Protein AF-0000000080573152 (afdb_homodimer)

Nearest PDB structures (foldseek):
  1mjh-assembly1_B  TM=7.452E-01  e=2.006E-09  Methanocaldococcus jannaschii
  4wny-assembly1_A-2  TM=7.750E-01  e=6.446E-09  Burkholderia pseudomallei 1710b
  1mjh-assembly1_A  TM=7.885E-01  e=2.071E-08  Methanocaldococcus jannaschii
  2dum-assembly1_A  TM=7.244E-01  e=1.193E-07  Pyrococcus horikoshii OT3
  2dum-assembly2_C  TM=7.201E-01  e=2.004E-07  Pyrococcus horikoshii OT3

InterPro domains:
  IPR006015 Universal stress protein A family [PR01438] (5-23)
  IPR006015 Universal stress protein A family [PR01438] (102-114)
  IPR006015 Universal stress protein A family [PR01438] (120-142)
  IPR006016 UspA [PF00582] (7-142)
  IPR014729 Rossmann-like alpha/beta/alpha sandwich fold [G3DSA:3.40.50.620] (3-143)
  IPR051688 Universal stress protein A [PTHR43010] (5-173)

Radius of gyration: 25.58 Å; Cα contacts (8 Å, |Δi|>4): 574; chains: 2; bounding box: 101×70×78 Å

Organism: Ricinus communis (NCBI:txid3988)

pLDDT: mean 73.16, std 24.49, range [25.36, 98.31]

Structure (mmCIF, N/CA/C/O backbone):
data_AF-0000000080573152-model_v1
#
loop_
_entity.id
_entity.type
_entity.pdbx_description
1 polymer 'UspA domain-containing protein'
#
loop_
_atom_site.group_PDB
_atom_site.id
_atom_site.type_symbol
_atom_site.label_atom_id
_atom_site.label_alt_id
_atom_site.label_comp_id
_atom_site.label_asym_id
_atom_site.label_entity_id
_atom_site.label_seq_id
_atom_site.pdbx_PDB_ins_code
_atom_site.Cartn_x
_atom_site.Cartn_y
_atom_site.Cartn_z
_atom_site.occupancy
_atom_site.B_iso_or_equiv
_atom_site.auth_seq_id
_atom_site.auth_comp_id
_atom_site.auth_asym_id
_atom_site.auth_atom_id
_atom_site.pdbx_PDB_model_num
ATOM 1 N N . MET A 1 1 ? -25.359 -5.465 6.059 1 32.31 1 MET A N 1
ATOM 2 C CA . MET A 1 1 ? -24.688 -5.199 4.785 1 32.31 1 MET A CA 1
ATOM 3 C C . MET A 1 1 ? -23.406 -6.008 4.668 1 32.31 1 MET A C 1
ATOM 5 O O . MET A 1 1 ? -22.562 -5.977 5.57 1 32.31 1 MET A O 1
ATOM 9 N N . GLU A 1 2 ? -23.469 -7.117 4.18 1 38.91 2 GLU A N 1
ATOM 10 C CA . GLU A 1 2 ? -22.359 -8.07 4.082 1 38.91 2 GLU A CA 1
ATOM 11 C C . GLU A 1 2 ? -21.078 -7.387 3.625 1 38.91 2 GLU A C 1
ATOM 13 O O . GLU A 1 2 ? -21.062 -6.73 2.58 1 38.91 2 GLU A O 1
ATOM 18 N N . ALA A 1 3 ? -20.391 -6.754 4.41 1 44.91 3 ALA A N 1
ATOM 19 C CA . ALA A 1 3 ? -19.156 -6.047 4.133 1 44.91 3 ALA A CA 1
ATOM 20 C C . ALA A 1 3 ? -18.344 -6.75 3.045 1 44.91 3 ALA A C 1
ATOM 22 O O . ALA A 1 3 ? -18.156 -7.969 3.094 1 44.91 3 ALA A O 1
ATOM 23 N N . ALA A 1 4 ? -18.703 -6.43 1.768 1 52.62 4 ALA A N 1
ATOM 24 C CA . ALA A 1 4 ? -18.031 -7.066 0.64 1 52.62 4 ALA A CA 1
ATOM 25 C C . ALA A 1 4 ? -16.609 -7.516 1.022 1 52.62 4 ALA A C 1
ATOM 27 O O . ALA A 1 4 ? -15.891 -6.785 1.702 1 52.62 4 ALA A O 1
ATOM 28 N N . VAL A 1 5 ? -16.422 -8.836 1.075 1 61.5 5 VAL A N 1
ATOM 29 C CA . VAL A 1 5 ? -15.164 -9.484 1.435 1 61.5 5 VAL A CA 1
ATOM 30 C C . VAL A 1 5 ? -14.031 -8.93 0.574 1 61.5 5 VAL A C 1
ATOM 32 O O . VAL A 1 5 ? -14.102 -8.977 -0.657 1 61.5 5 VAL A O 1
ATOM 35 N N . ALA A 1 6 ? -13.18 -8.273 1.19 1 85.31 6 ALA A N 1
ATOM 36 C CA . ALA A 1 6 ? -12.039 -7.707 0.468 1 85.31 6 ALA A CA 1
ATOM 37 C C . ALA A 1 6 ? -11.227 -8.805 -0.211 1 85.31 6 ALA A C 1
ATOM 39 O O . ALA A 1 6 ? -10.914 -9.828 0.404 1 85.31 6 ALA A O 1
ATOM 40 N N . ARG A 1 7 ? -11.164 -8.867 -1.545 1 94.69 7 ARG A N 1
ATOM 41 C CA . ARG A 1 7 ? -10.273 -9.734 -2.318 1 94.69 7 ARG A CA 1
ATOM 42 C C . ARG A 1 7 ? -8.852 -9.18 -2.342 1 94.69 7 ARG A C 1
ATOM 44 O O . ARG A 1 7 ? -8.602 -8.133 -2.941 1 94.69 7 ARG A O 1
ATOM 51 N N . VAL A 1 8 ? -7.949 -9.938 -1.757 1 96.38 8 VAL A N 1
ATOM 52 C CA . VAL A 1 8 ? -6.574 -9.469 -1.596 1 96.38 8 VAL A CA 1
ATOM 53 C C . VAL A 1 8 ? -5.633 -10.344 -2.43 1 96.38 8 VAL A C 1
ATOM 55 O O . VAL A 1 8 ? -5.5 -11.539 -2.176 1 96.38 8 VAL A O 1
ATOM 58 N N . LEU A 1 9 ? -5 -9.75 -3.438 1 98 9 LEU A N 1
ATOM 59 C CA . LEU A 1 9 ? -3.99 -10.438 -4.23 1 98 9 LEU A CA 1
ATOM 60 C C . LEU A 1 9 ? -2.59 -10.172 -3.688 1 98 9 LEU A C 1
ATOM 62 O O . LEU A 1 9 ? -2.178 -9.016 -3.568 1 98 9 LEU A O 1
ATOM 66 N N . VAL A 1 10 ? -1.897 -11.219 -3.395 1 98.06 10 VAL A N 1
ATOM 67 C CA . VAL A 1 10 ? -0.54 -11.078 -2.879 1 98.06 10 VAL A CA 1
ATOM 68 C C . VAL A 1 10 ? 0.453 -11.703 -3.854 1 98.06 10 VAL A C 1
ATOM 70 O O . VAL A 1 10 ? 0.33 -12.883 -4.203 1 98.06 10 VAL A O 1
ATOM 73 N N . ALA A 1 11 ? 1.377 -10.891 -4.297 1 97 11 ALA A N 1
ATOM 74 C CA . ALA A 1 11 ? 2.465 -11.398 -5.129 1 97 11 ALA A CA 1
ATOM 75 C C . ALA A 1 11 ? 3.633 -11.875 -4.273 1 97 11 ALA A C 1
ATOM 77 O O . ALA A 1 11 ? 4.191 -11.109 -3.49 1 97 11 ALA A O 1
ATOM 78 N N . VAL A 1 12 ? 4.035 -13.164 -4.492 1 95.31 12 VAL A N 1
ATOM 79 C CA . VAL A 1 12 ? 5.172 -13.695 -3.742 1 95.31 12 VAL A CA 1
ATOM 80 C C . VAL A 1 12 ? 6.215 -14.25 -4.711 1 95.31 12 VAL A C 1
ATOM 82 O O . VAL A 1 12 ? 5.879 -14.656 -5.824 1 95.31 12 VAL A O 1
ATOM 85 N N . ASP A 1 13 ? 7.441 -14.227 -4.227 1 90.12 13 ASP A N 1
ATOM 86 C CA . ASP A 1 13 ? 8.516 -14.789 -5.035 1 90.12 13 ASP A CA 1
ATOM 87 C C . ASP A 1 13 ? 9.305 -15.836 -4.25 1 90.12 13 ASP A C 1
ATOM 89 O O . ASP A 1 13 ? 10.383 -16.266 -4.68 1 90.12 13 ASP A O 1
ATOM 93 N N . GLY A 1 14 ? 8.805 -16.141 -3.021 1 90.56 14 GLY A N 1
ATOM 94 C CA . GLY A 1 14 ? 9.453 -17.156 -2.191 1 90.56 14 GLY A CA 1
ATOM 95 C C . GLY A 1 14 ? 10.461 -16.562 -1.224 1 90.56 14 GLY A C 1
ATOM 96 O O . GLY A 1 14 ? 10.977 -17.266 -0.354 1 90.56 14 GLY A O 1
ATOM 97 N N . SER A 1 15 ? 10.781 -15.305 -1.348 1 88.5 15 SER A N 1
ATOM 98 C CA . SER A 1 15 ? 11.711 -14.656 -0.427 1 88.5 15 SER A CA 1
ATOM 99 C C . SER A 1 15 ? 11.062 -14.398 0.927 1 88.5 15 SER A C 1
ATOM 101 O O . SER A 1 15 ? 9.836 -14.383 1.039 1 88.5 15 SER A O 1
ATOM 103 N N . ASP A 1 16 ? 11.875 -14.219 1.936 1 89.69 16 ASP A N 1
ATOM 104 C CA . ASP A 1 16 ? 11.383 -13.875 3.266 1 89.69 16 ASP A CA 1
ATOM 105 C C . ASP A 1 16 ? 10.586 -12.57 3.238 1 89.69 16 ASP A C 1
ATOM 107 O O . ASP A 1 16 ? 9.57 -12.445 3.932 1 89.69 16 ASP A O 1
ATOM 111 N N . ALA A 1 17 ? 11.023 -11.672 2.432 1 90.25 17 ALA A N 1
ATOM 112 C CA . ALA A 1 17 ? 10.352 -10.383 2.332 1 90.25 17 ALA A CA 1
ATOM 113 C C . ALA A 1 17 ? 8.93 -10.539 1.785 1 90.25 17 ALA A C 1
ATOM 115 O O . ALA A 1 17 ? 7.992 -9.922 2.291 1 90.25 17 ALA A O 1
ATOM 116 N N . SER A 1 18 ? 8.773 -11.359 0.744 1 93.25 18 SER A N 1
ATOM 117 C CA . SER A 1 18 ? 7.449 -11.523 0.146 1 93.25 18 SER A CA 1
ATOM 118 C C . SER A 1 18 ? 6.52 -12.297 1.074 1 93.25 18 SER A C 1
ATOM 120 O O . SER A 1 18 ? 5.316 -12.031 1.11 1 93.25 18 SER A O 1
ATOM 122 N N . MET A 1 19 ? 7.086 -13.219 1.869 1 94 19 MET A N 1
ATOM 123 C CA . MET A 1 19 ? 6.273 -13.945 2.84 1 94 19 MET A CA 1
ATOM 124 C C . MET A 1 19 ? 5.871 -13.039 3.998 1 94 19 MET A C 1
ATOM 126 O O . MET A 1 19 ? 4.758 -13.148 4.52 1 94 19 MET A O 1
ATOM 130 N N . GLU A 1 20 ? 6.754 -12.203 4.352 1 93.06 20 GLU A N 1
ATOM 131 C CA . GLU A 1 20 ? 6.406 -11.227 5.383 1 93.06 20 GLU A CA 1
ATOM 132 C C . GLU A 1 20 ? 5.297 -10.289 4.906 1 93.06 20 GLU A C 1
ATOM 134 O O . GLU A 1 20 ? 4.422 -9.914 5.684 1 93.06 20 GLU A O 1
ATOM 139 N N . ALA A 1 21 ? 5.359 -9.922 3.643 1 94.81 21 ALA A N 1
ATOM 140 C CA . ALA A 1 21 ? 4.293 -9.102 3.088 1 94.81 21 ALA A CA 1
ATOM 141 C C . ALA A 1 21 ? 2.941 -9.805 3.197 1 94.81 21 ALA A C 1
ATOM 143 O O . ALA A 1 21 ? 1.93 -9.18 3.512 1 94.81 21 ALA A O 1
ATOM 144 N N . LEU A 1 22 ? 2.959 -11.07 2.955 1 95.62 22 LEU A N 1
ATOM 145 C CA . LEU A 1 22 ? 1.751 -11.875 3.105 1 95.62 22 LEU A CA 1
ATOM 146 C C . LEU A 1 22 ? 1.244 -11.836 4.543 1 95.62 22 LEU A C 1
ATOM 148 O O . LEU A 1 22 ? 0.049 -11.641 4.777 1 95.62 22 LEU A O 1
ATOM 152 N N . ARG A 1 23 ? 2.107 -11.961 5.484 1 93.31 23 ARG A N 1
ATOM 153 C CA . ARG A 1 23 ? 1.734 -11.945 6.895 1 93.31 23 ARG A CA 1
ATOM 154 C C . ARG A 1 23 ? 1.192 -10.57 7.297 1 93.31 23 ARG A C 1
ATOM 156 O O . ARG A 1 23 ? 0.193 -10.484 8.016 1 93.31 23 ARG A O 1
ATOM 163 N N . VAL A 1 24 ? 1.852 -9.586 6.828 1 90.62 24 VAL A N 1
ATOM 164 C CA . VAL A 1 24 ? 1.408 -8.219 7.113 1 90.62 24 VAL A CA 1
ATOM 165 C C . VAL A 1 24 ? -0.006 -8.016 6.574 1 90.62 24 VAL A C 1
ATOM 167 O O . VAL A 1 24 ? -0.871 -7.48 7.27 1 90.62 24 VAL A O 1
ATOM 170 N N . ALA A 1 25 ? -0.217 -8.406 5.32 1 91.94 25 ALA A N 1
ATOM 171 C CA . ALA A 1 25 ? -1.534 -8.266 4.703 1 91.94 25 ALA A CA 1
ATOM 172 C C . ALA A 1 25 ? -2.604 -8.969 5.535 1 91.94 25 ALA A C 1
ATOM 174 O O . ALA A 1 25 ? -3.707 -8.445 5.707 1 91.94 25 ALA A O 1
ATOM 175 N N . SER A 1 26 ? -2.299 -10.125 6.121 1 90.19 26 SER A N 1
ATOM 176 C CA . SER A 1 26 ? -3.262 -10.906 6.891 1 90.19 26 SER A CA 1
ATOM 177 C C . SER A 1 26 ? -3.658 -10.18 8.172 1 90.19 26 SER A C 1
ATOM 179 O O . SER A 1 26 ? -4.715 -10.453 8.742 1 90.19 26 SER A O 1
ATOM 181 N N . ARG A 1 27 ? -2.832 -9.242 8.57 1 85.69 27 ARG A N 1
ATOM 182 C CA . ARG A 1 27 ? -3.088 -8.539 9.82 1 85.69 27 ARG A CA 1
ATOM 183 C C . ARG A 1 27 ? -3.773 -7.199 9.562 1 85.69 27 ARG A C 1
ATOM 185 O O . ARG A 1 27 ? -4.391 -6.629 10.469 1 85.69 27 ARG A O 1
ATOM 192 N N . ILE A 1 28 ? -3.631 -6.695 8.367 1 83.75 28 ILE A N 1
ATOM 193 C CA . ILE A 1 28 ? -4.102 -5.344 8.078 1 83.75 28 ILE A CA 1
ATOM 194 C C . ILE A 1 28 ? -5.523 -5.398 7.531 1 83.75 28 ILE A C 1
ATOM 196 O O . ILE A 1 28 ? -6.32 -4.488 7.758 1 83.75 28 ILE A O 1
ATOM 200 N N . VAL A 1 29 ? -5.938 -6.41 6.832 1 83.94 29 VAL A N 1
ATOM 201 C CA . VAL A 1 29 ? -7.234 -6.473 6.172 1 83.94 29 VAL A CA 1
ATOM 202 C C . VAL A 1 29 ? -8.281 -7.035 7.137 1 83.94 29 VAL A C 1
ATOM 204 O O . VAL A 1 29 ? -7.934 -7.676 8.133 1 83.94 29 VAL A O 1
ATOM 207 N N . PRO A 1 30 ? -9.523 -6.75 6.914 1 78 30 PRO A N 1
ATOM 208 C CA . PRO A 1 30 ? -10.594 -7.273 7.77 1 78 30 PRO A CA 1
ATOM 209 C C . PRO A 1 30 ? -10.648 -8.797 7.781 1 78 30 PRO A C 1
ATOM 211 O O . PRO A 1 30 ? -10.211 -9.445 6.824 1 78 30 PRO A O 1
ATOM 214 N N . SER A 1 31 ? -11.289 -9.117 8.898 1 77.44 31 SER A N 1
ATOM 215 C CA . SER A 1 31 ? -11.555 -10.555 8.992 1 77.44 31 SER A CA 1
ATOM 216 C C . SER A 1 31 ? -12.5 -11.016 7.887 1 77.44 31 SER A C 1
ATOM 218 O O . SER A 1 31 ? -13.414 -10.281 7.5 1 77.44 31 SER A O 1
ATOM 220 N N . GLY A 1 32 ? -12.234 -12 7.176 1 82.12 32 GLY A N 1
ATOM 221 C CA . GLY A 1 32 ? -13.102 -12.539 6.145 1 82.12 32 GLY A CA 1
ATOM 222 C C . GLY A 1 32 ? -12.594 -12.289 4.738 1 82.12 32 GLY A C 1
ATOM 223 O O . GLY A 1 32 ? -13.188 -12.758 3.766 1 82.12 32 GLY A O 1
ATOM 224 N N . ALA A 1 33 ? -11.648 -11.43 4.688 1 89.31 33 ALA A N 1
ATOM 225 C CA . ALA A 1 33 ? -11.055 -11.203 3.373 1 89.31 33 ALA A CA 1
ATOM 226 C C . ALA A 1 33 ? -10.602 -12.516 2.74 1 89.31 33 ALA A C 1
ATOM 228 O O . ALA A 1 33 ? -10.273 -13.469 3.445 1 89.31 33 ALA A O 1
ATOM 229 N N . THR A 1 34 ? -10.695 -12.578 1.47 1 94.5 34 THR A N 1
ATOM 230 C CA . THR A 1 34 ? -10.18 -13.719 0.719 1 94.5 34 THR A CA 1
ATOM 231 C C . THR A 1 34 ? -8.852 -13.375 0.05 1 94.5 34 THR A C 1
ATOM 233 O O . THR A 1 34 ? -8.695 -12.281 -0.496 1 94.5 34 THR A O 1
ATOM 236 N N . PHE A 1 35 ? -7.992 -14.375 0.113 1 96.81 35 PHE A N 1
ATOM 237 C CA . PHE A 1 35 ? -6.66 -14.125 -0.423 1 96.81 35 PHE A CA 1
ATOM 238 C C . PHE A 1 35 ? -6.414 -14.961 -1.672 1 96.81 35 PHE A C 1
ATOM 240 O O . PHE A 1 35 ? -6.832 -16.125 -1.743 1 96.81 35 PHE A O 1
ATOM 247 N N . ARG A 1 36 ? -5.777 -14.367 -2.633 1 98.06 36 ARG A N 1
ATOM 248 C CA . ARG A 1 36 ? -5.121 -15.07 -3.73 1 98.06 36 ARG A CA 1
ATOM 249 C C . ARG A 1 36 ? -3.625 -14.766 -3.758 1 98.06 36 ARG A C 1
ATOM 251 O O . ARG A 1 36 ? -3.225 -13.602 -3.816 1 98.06 36 ARG A O 1
ATOM 258 N N . VAL A 1 37 ? -2.828 -15.805 -3.65 1 98.31 37 VAL A N 1
ATOM 259 C CA . VAL A 1 37 ? -1.378 -15.648 -3.701 1 98.31 37 VAL A CA 1
ATOM 260 C C . VAL A 1 37 ? -0.86 -16.094 -5.066 1 98.31 37 VAL A C 1
ATOM 262 O O . VAL A 1 37 ? -1.178 -17.203 -5.531 1 98.31 37 VAL A O 1
ATOM 265 N N . VAL A 1 38 ? -0.099 -15.203 -5.711 1 97.31 38 VAL A N 1
ATOM 266 C CA . VAL A 1 38 ? 0.394 -15.523 -7.043 1 97.31 38 VAL A CA 1
ATOM 267 C C . VAL A 1 38 ? 1.921 -15.539 -7.043 1 97.31 38 VAL A C 1
ATOM 269 O O . VAL A 1 38 ? 2.555 -14.688 -6.414 1 97.31 38 VAL A O 1
ATOM 272 N N . TYR A 1 39 ? 2.461 -16.5 -7.648 1 95.88 39 TYR A N 1
ATOM 273 C CA . TYR A 1 39 ? 3.871 -16.594 -8.008 1 95.88 39 TYR A CA 1
ATOM 274 C C . TYR A 1 39 ? 4.055 -16.531 -9.523 1 95.88 39 TYR A C 1
ATOM 276 O O . TYR A 1 39 ? 3.426 -17.297 -10.266 1 95.88 39 TYR A O 1
ATOM 284 N N . VAL A 1 40 ? 4.848 -15.57 -9.898 1 91.88 40 VAL A N 1
ATOM 285 C CA . VAL A 1 40 ? 5.059 -15.414 -11.336 1 91.88 40 VAL A CA 1
ATOM 286 C C . VAL A 1 40 ? 6.441 -15.938 -11.719 1 91.88 40 VAL A C 1
ATOM 288 O O . VAL A 1 40 ? 7.457 -15.398 -11.281 1 91.88 40 VAL A O 1
ATOM 291 N N . ALA A 1 41 ? 6.461 -16.906 -12.484 1 86.62 41 ALA A N 1
ATOM 292 C CA . ALA A 1 41 ? 7.715 -17.453 -13.008 1 86.62 41 ALA A CA 1
ATOM 293 C C . ALA A 1 41 ? 8.227 -16.609 -14.18 1 86.62 41 ALA A C 1
ATOM 295 O O . ALA A 1 41 ? 7.508 -16.406 -15.164 1 86.62 41 ALA A O 1
ATOM 296 N N . ASP A 1 42 ? 9.359 -15.961 -13.938 1 72.5 42 ASP A N 1
ATOM 297 C CA . ASP A 1 42 ? 9.953 -15.172 -15.008 1 72.5 42 ASP A CA 1
ATOM 298 C C . ASP A 1 42 ? 10.633 -16.062 -16.047 1 72.5 42 ASP A C 1
ATOM 300 O O . ASP A 1 42 ? 11.688 -16.641 -15.766 1 72.5 42 ASP A O 1
ATOM 304 N N . GLY A 1 43 ? 9.922 -16.359 -17.078 1 63.28 43 GLY A N 1
ATOM 305 C CA . GLY A 1 43 ? 10.453 -17.203 -18.141 1 63.28 43 GLY A CA 1
ATOM 306 C C . GLY A 1 43 ? 11.68 -16.625 -18.812 1 63.28 43 GLY A C 1
ATOM 307 O O . GLY A 1 43 ? 12.383 -17.328 -19.547 1 63.28 43 GLY A O 1
ATOM 308 N N . HIS A 1 44 ? 11.812 -15.281 -18.812 1 57.97 44 HIS A N 1
ATOM 309 C CA . HIS A 1 44 ? 12.938 -14.703 -19.531 1 57.97 44 HIS A CA 1
ATOM 310 C C . HIS A 1 44 ? 14.242 -14.906 -18.766 1 57.97 44 HIS A C 1
ATOM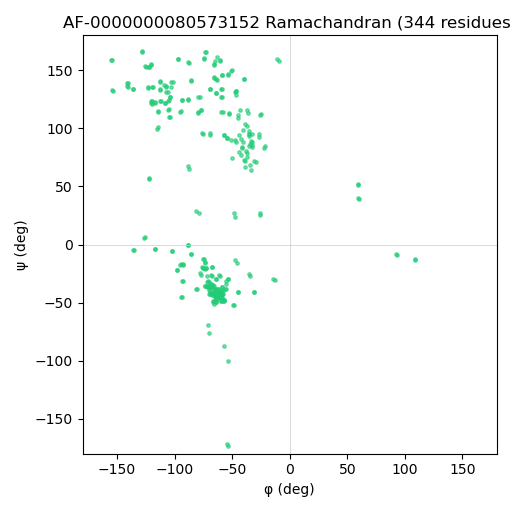 312 O O . HIS A 1 44 ? 15.32 -14.562 -19.266 1 57.97 44 HIS A O 1
ATOM 318 N N . SER A 1 45 ? 14.094 -15.312 -17.547 1 51.62 45 SER A N 1
ATOM 319 C CA . SER A 1 45 ? 15.438 -15.445 -16.984 1 51.62 45 SER A CA 1
ATOM 320 C C . SER A 1 45 ? 16.281 -16.391 -17.828 1 51.62 45 SER A C 1
ATOM 322 O O . SER A 1 45 ? 15.797 -17.422 -18.312 1 51.62 45 SER A O 1
ATOM 324 N N . GLY A 1 46 ? 17.016 -15.773 -18.75 1 49.19 46 GLY A N 1
ATOM 325 C CA . GLY A 1 46 ? 17.969 -16.5 -19.578 1 49.19 46 GLY A CA 1
ATOM 326 C C . GLY A 1 46 ? 18.25 -17.906 -19.062 1 49.19 46 GLY A C 1
ATOM 327 O O . GLY A 1 46 ? 18.859 -18.703 -19.766 1 49.19 46 GLY A O 1
ATOM 328 N N . LEU A 1 47 ? 18.156 -17.984 -17.906 1 45.88 47 LEU A N 1
ATOM 329 C CA . LEU A 1 47 ? 18.578 -19.297 -17.422 1 45.88 47 LEU A CA 1
ATOM 330 C C . LEU A 1 47 ? 17.547 -20.375 -17.75 1 45.88 47 LEU A C 1
ATOM 332 O O . LEU A 1 47 ? 17.828 -21.562 -17.609 1 45.88 47 LEU A O 1
ATOM 336 N N . ARG A 1 48 ? 16.422 -19.906 -18.094 1 50.88 48 ARG A N 1
ATOM 337 C CA . ARG A 1 48 ? 15.352 -20.875 -18.344 1 50.88 48 ARG A CA 1
ATOM 338 C C . ARG A 1 48 ? 15.656 -21.719 -19.578 1 50.88 48 ARG A C 1
ATOM 340 O O . ARG A 1 48 ? 15.141 -22.828 -19.719 1 50.88 48 ARG A O 1
ATOM 347 N N . GLU A 1 49 ? 16.234 -21.031 -20.469 1 49.53 49 GLU A N 1
ATOM 348 C CA . GLU A 1 49 ? 16.609 -21.875 -21.609 1 49.53 49 GLU A CA 1
ATOM 349 C C . GLU A 1 49 ? 17.422 -23.078 -21.156 1 49.53 49 GLU A C 1
ATOM 351 O O . GLU A 1 49 ? 17.453 -24.109 -21.844 1 49.53 49 GLU A O 1
ATOM 356 N N . LEU A 1 50 ? 18.109 -22.812 -20.094 1 50.28 50 LEU A N 1
ATOM 357 C CA . LEU A 1 50 ? 19.031 -23.906 -19.828 1 50.28 50 LEU A CA 1
ATOM 358 C C . LEU A 1 50 ? 18.438 -24.875 -18.828 1 50.28 50 LEU A C 1
ATOM 360 O O . LEU A 1 50 ? 18.969 -25.969 -18.625 1 50.28 50 LEU A O 1
ATOM 364 N N . LEU A 1 51 ? 17.391 -24.328 -18.125 1 50.84 51 LEU A N 1
ATOM 365 C CA . LEU A 1 51 ? 16.906 -25.25 -17.109 1 50.84 51 LEU A CA 1
ATOM 366 C C . LEU A 1 51 ? 15.57 -25.859 -17.531 1 50.84 51 LEU A C 1
ATOM 368 O O . LEU A 1 51 ? 14.781 -25.219 -18.234 1 50.84 51 LEU A O 1
ATOM 372 N N . PRO A 1 52 ? 15.5 -27.156 -17.422 1 51.09 52 PRO A N 1
ATOM 373 C CA . PRO A 1 52 ? 14.25 -27.828 -17.781 1 51.09 52 PRO A CA 1
ATOM 374 C C . PRO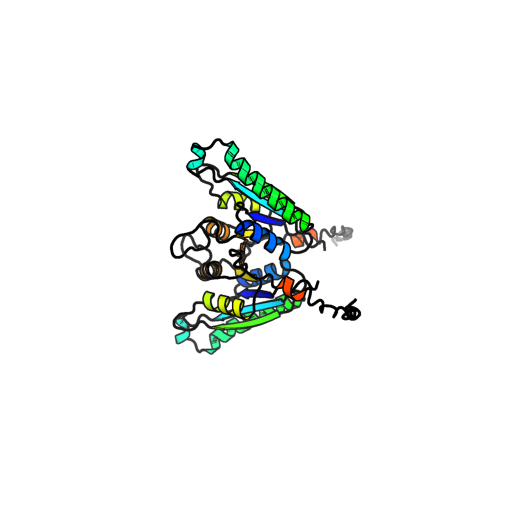 A 1 52 ? 13.023 -27.141 -17.188 1 51.09 52 PRO A C 1
ATOM 376 O O . PRO A 1 52 ? 13.102 -26.562 -16.109 1 51.09 52 PRO A O 1
ATOM 379 N N . HIS A 1 53 ? 11.969 -26.875 -17.922 1 52.12 53 HIS A N 1
ATOM 380 C CA . HIS A 1 53 ? 10.688 -26.25 -17.609 1 52.12 53 HIS A CA 1
ATOM 381 C C . HIS A 1 53 ? 10.227 -26.594 -16.203 1 52.12 53 HIS A C 1
ATOM 383 O O . HIS A 1 53 ? 9.555 -25.797 -15.547 1 52.12 53 HIS A O 1
ATOM 389 N N . GLY A 1 54 ? 10.617 -27.672 -15.68 1 52.5 54 GLY A N 1
ATOM 390 C CA . GLY A 1 54 ? 10.156 -28.234 -14.422 1 52.5 54 GLY A CA 1
ATOM 391 C C . GLY A 1 54 ? 10.75 -27.547 -13.203 1 52.5 54 GLY A C 1
ATOM 392 O O . GLY A 1 54 ? 10.219 -27.656 -12.102 1 52.5 54 GLY A O 1
ATOM 393 N N . PHE A 1 55 ? 11.898 -26.953 -13.305 1 51.78 55 PHE A N 1
ATOM 394 C CA . PHE A 1 55 ? 12.641 -26.438 -12.172 1 51.78 55 PHE A CA 1
ATOM 395 C C . PHE A 1 55 ? 11.984 -25.172 -11.633 1 51.78 55 PHE A C 1
ATOM 397 O O . PHE A 1 55 ? 11.922 -24.969 -10.414 1 51.78 55 PHE A O 1
ATOM 404 N N . PHE A 1 56 ? 11.453 -24.406 -12.523 1 55.62 56 PHE A N 1
ATOM 405 C CA . PHE A 1 56 ? 10.82 -23.172 -12.086 1 55.62 56 PHE A CA 1
ATOM 406 C C . PHE A 1 56 ? 9.492 -23.469 -11.391 1 55.62 56 PHE A C 1
ATOM 408 O O . PHE A 1 56 ? 9.117 -22.766 -10.445 1 55.62 56 PHE A O 1
ATOM 415 N N . ASP A 1 57 ? 9.039 -24.641 -11.719 1 63.59 57 ASP A N 1
ATOM 416 C CA . ASP A 1 57 ? 7.777 -25.062 -11.133 1 63.59 57 ASP A CA 1
ATOM 417 C C . ASP A 1 57 ? 7.961 -25.469 -9.672 1 63.59 57 ASP A C 1
ATOM 419 O O . ASP A 1 57 ? 7.074 -25.25 -8.844 1 63.59 57 ASP A O 1
ATOM 423 N N . HIS A 1 58 ? 9.234 -25.766 -9.398 1 75.38 58 HIS A N 1
ATOM 424 C CA . HIS A 1 58 ? 9.438 -26.266 -8.047 1 75.38 58 HIS A CA 1
ATOM 425 C C . HIS A 1 58 ? 9.492 -25.125 -7.035 1 75.38 58 HIS A C 1
ATOM 427 O O . HIS A 1 58 ? 8.914 -25.219 -5.949 1 75.38 58 HIS A O 1
ATOM 433 N N . ASP A 1 59 ? 10.094 -24.094 -7.438 1 84.88 59 ASP A N 1
ATOM 434 C CA . ASP A 1 59 ? 10.203 -22.969 -6.52 1 84.88 59 ASP A CA 1
ATOM 435 C C . ASP A 1 59 ? 8.852 -22.297 -6.289 1 84.88 59 ASP A C 1
ATOM 437 O O . ASP A 1 59 ? 8.508 -21.953 -5.16 1 84.88 59 ASP A O 1
ATOM 441 N N . GLY A 1 60 ? 8.18 -22.234 -7.367 1 91.69 60 GLY A N 1
ATOM 442 C CA . GLY A 1 60 ? 6.848 -21.672 -7.254 1 91.69 60 GLY A CA 1
ATOM 443 C C . GLY A 1 60 ? 5.902 -22.5 -6.418 1 91.69 60 GLY A C 1
ATOM 444 O O . GLY A 1 60 ? 5.18 -21.984 -5.566 1 91.69 60 GLY A O 1
ATOM 445 N N . THR A 1 61 ? 6.02 -23.766 -6.652 1 92.88 61 THR A N 1
ATOM 446 C CA . THR A 1 61 ? 5.168 -24.688 -5.906 1 92.88 61 THR A CA 1
ATOM 447 C C . THR A 1 61 ? 5.473 -24.625 -4.414 1 92.88 61 THR A C 1
ATOM 449 O O . THR A 1 61 ? 4.559 -24.578 -3.588 1 92.88 61 THR A O 1
ATOM 452 N N . ARG A 1 62 ? 6.695 -24.609 -4.105 1 94.38 62 ARG A N 1
ATOM 453 C CA . ARG A 1 62 ? 7.105 -24.531 -2.705 1 94.38 62 ARG A CA 1
ATOM 454 C C . ARG A 1 62 ? 6.648 -23.219 -2.076 1 94.38 62 ARG A C 1
ATOM 456 O O . ARG A 1 62 ? 6.117 -23.203 -0.964 1 94.38 62 ARG A O 1
ATOM 463 N N . ALA A 1 63 ? 6.867 -22.156 -2.758 1 95 63 ALA A N 1
ATOM 464 C CA . ALA A 1 63 ? 6.473 -20.844 -2.254 1 95 63 ALA A CA 1
ATOM 465 C C . ALA A 1 63 ? 4.969 -20.766 -2.016 1 95 63 ALA A C 1
ATOM 467 O O . ALA A 1 63 ? 4.52 -20.266 -0.987 1 95 63 ALA A O 1
ATOM 468 N N . LEU A 1 64 ? 4.277 -21.297 -2.939 1 97.31 64 LEU A N 1
ATOM 469 C CA . LEU A 1 64 ? 2.822 -21.25 -2.842 1 97.31 64 LEU A CA 1
ATOM 470 C C . LEU A 1 64 ? 2.324 -22.156 -1.725 1 97.31 64 LEU A C 1
ATOM 472 O O . LEU A 1 64 ? 1.357 -21.828 -1.033 1 97.31 64 LEU A O 1
ATOM 476 N N . ALA A 1 65 ? 2.971 -23.234 -1.552 1 97.31 65 ALA A N 1
ATOM 477 C CA . ALA A 1 65 ? 2.611 -24.125 -0.451 1 97.31 65 ALA A CA 1
ATOM 478 C C . ALA A 1 65 ? 2.855 -23.453 0.898 1 97.31 65 ALA A C 1
ATOM 480 O O . ALA A 1 65 ? 2.037 -23.578 1.814 1 97.31 65 ALA A O 1
ATOM 481 N N . GLU A 1 66 ? 3.936 -22.859 1.011 1 96.75 66 GLU A N 1
ATOM 482 C CA . GLU A 1 66 ? 4.242 -22.109 2.232 1 96.75 66 GLU A CA 1
ATOM 483 C C . GLU A 1 66 ? 3.211 -21.016 2.484 1 96.75 66 GLU A C 1
ATOM 485 O O . GLU A 1 66 ? 2.768 -20.828 3.617 1 96.75 66 GLU A O 1
ATOM 490 N N . ALA A 1 67 ? 2.844 -20.328 1.444 1 97.38 67 ALA A N 1
ATOM 491 C CA . ALA A 1 67 ? 1.846 -19.266 1.562 1 97.38 67 ALA A CA 1
ATOM 492 C C . ALA A 1 67 ? 0.511 -19.812 2.051 1 97.38 67 ALA A C 1
ATOM 494 O O . ALA A 1 67 ? -0.138 -19.219 2.912 1 97.38 67 ALA A O 1
ATOM 495 N N . GLU A 1 68 ? 0.14 -20.875 1.48 1 97.12 68 GLU A N 1
ATOM 496 C CA . GLU A 1 68 ? -1.103 -21.516 1.896 1 97.12 68 GLU A CA 1
ATOM 497 C C . GLU A 1 68 ? -1.07 -21.875 3.379 1 97.12 68 GLU A C 1
ATOM 499 O O . GLU A 1 68 ? -2.057 -21.672 4.094 1 97.12 68 GLU A O 1
ATOM 504 N N . ALA A 1 69 ? 0.018 -22.375 3.816 1 96.5 69 ALA A N 1
ATOM 505 C CA . ALA A 1 69 ? 0.168 -22.75 5.219 1 96.5 69 ALA A CA 1
ATOM 506 C C . ALA A 1 69 ? 0.031 -21.531 6.133 1 96.5 69 ALA A C 1
ATOM 508 O O . ALA A 1 69 ? -0.636 -21.609 7.168 1 96.5 69 ALA A O 1
ATOM 509 N N . VAL A 1 70 ? 0.659 -20.484 5.766 1 94.19 70 VAL A N 1
ATOM 510 C CA . VAL A 1 70 ? 0.602 -19.234 6.531 1 94.19 70 VAL A CA 1
ATOM 511 C C . VAL A 1 70 ? -0.849 -18.781 6.664 1 94.19 70 VAL A C 1
ATOM 513 O O . VAL A 1 70 ? -1.298 -18.422 7.758 1 94.19 70 VAL A O 1
ATOM 516 N N . MET A 1 71 ? -1.549 -18.766 5.605 1 94.94 71 MET A N 1
ATOM 517 C CA . MET A 1 71 ? -2.914 -18.25 5.594 1 94.94 71 MET A CA 1
ATOM 518 C C . MET A 1 71 ? -3.857 -19.188 6.344 1 94.94 71 MET A C 1
ATOM 520 O O . MET A 1 71 ? -4.793 -18.734 7.004 1 94.94 71 MET A O 1
ATOM 524 N N . LYS A 1 72 ? -3.646 -20.453 6.254 1 93.62 72 LYS A N 1
ATOM 525 C CA . LYS A 1 72 ? -4.445 -21.422 7 1 93.62 72 LYS A CA 1
ATOM 526 C C . LYS A 1 72 ? -4.281 -21.219 8.508 1 93.62 72 LYS A C 1
ATOM 528 O O . LYS A 1 72 ? -5.258 -21.281 9.258 1 93.62 72 LYS A O 1
ATOM 533 N N . ARG A 1 73 ? -3.098 -20.953 8.875 1 91.44 73 ARG A N 1
ATOM 534 C CA . ARG A 1 73 ? -2.832 -20.688 10.289 1 91.44 73 ARG A CA 1
ATOM 535 C C . ARG A 1 73 ? -3.562 -19.438 10.758 1 91.44 73 ARG A C 1
ATOM 537 O O . ARG A 1 73 ? -3.977 -19.344 11.914 1 91.44 73 ARG A O 1
ATOM 544 N N . ALA A 1 74 ? -3.748 -18.531 9.836 1 88.81 74 ALA A N 1
ATOM 545 C CA . ALA A 1 74 ? -4.434 -17.281 10.156 1 88.81 74 ALA A CA 1
ATOM 546 C C . ALA A 1 74 ? -5.945 -17.422 9.984 1 88.81 74 ALA A C 1
ATOM 548 O O . ALA A 1 74 ? -6.691 -16.469 10.195 1 88.81 74 ALA A O 1
ATOM 549 N N . SER A 1 75 ? -6.391 -18.578 9.578 1 91.38 75 SER A N 1
ATOM 550 C CA . SER A 1 75 ? -7.801 -18.875 9.359 1 91.38 75 SER A CA 1
ATOM 551 C C . SER A 1 75 ? -8.406 -17.953 8.305 1 91.38 75 SER A C 1
ATOM 553 O O . SER A 1 75 ? -9.523 -17.484 8.453 1 91.38 75 SER A O 1
ATOM 555 N N . LEU A 1 76 ? -7.609 -17.688 7.281 1 91.25 76 LEU A N 1
ATOM 556 C CA . LEU A 1 76 ? -8.07 -16.875 6.16 1 91.25 76 LEU A CA 1
ATOM 557 C C . LEU A 1 76 ? -8.18 -17.719 4.891 1 91.25 76 LEU A C 1
ATOM 559 O O . LEU A 1 76 ? -7.266 -18.484 4.57 1 91.25 76 LEU A O 1
ATOM 563 N N . PRO A 1 77 ? -9.336 -17.547 4.211 1 94.31 77 PRO A N 1
ATOM 564 C CA . PRO A 1 77 ? -9.453 -18.25 2.934 1 94.31 77 PRO A CA 1
ATOM 565 C C . PRO A 1 77 ? -8.367 -17.859 1.938 1 94.31 77 PRO A C 1
ATOM 567 O O . PRO A 1 77 ? -8.055 -16.672 1.793 1 94.31 77 PRO A O 1
ATOM 570 N N . VAL A 1 78 ? -7.773 -18.906 1.306 1 96.5 78 VAL A N 1
ATOM 571 C CA . VAL A 1 78 ? -6.664 -18.625 0.404 1 96.5 78 VAL A CA 1
ATOM 572 C C . VAL A 1 78 ? -6.746 -19.516 -0.825 1 96.5 78 VAL A C 1
ATOM 574 O O . VAL A 1 78 ? -7.09 -20.703 -0.714 1 96.5 78 VAL A O 1
ATOM 577 N N . GLU A 1 79 ? -6.551 -18.969 -1.928 1 97.31 79 GLU A N 1
ATOM 578 C CA . GLU A 1 79 ? -6.242 -19.703 -3.154 1 97.31 79 GLU A CA 1
ATOM 579 C C . GLU A 1 79 ? -4.891 -19.281 -3.725 1 97.31 79 GLU A C 1
ATOM 581 O O . GLU A 1 79 ? -4.387 -18.203 -3.406 1 97.31 79 GLU A O 1
ATOM 586 N N . THR A 1 80 ? -4.258 -20.156 -4.484 1 97.38 80 THR A N 1
ATOM 587 C CA . THR A 1 80 ? -2.939 -19.859 -5.047 1 97.38 80 THR A CA 1
ATOM 588 C C . THR A 1 80 ? -2.965 -19.953 -6.566 1 97.38 80 THR A C 1
ATOM 590 O O . THR A 1 80 ? -3.834 -20.625 -7.137 1 97.38 80 THR A O 1
ATOM 593 N N . ALA A 1 81 ? -2.09 -19.219 -7.219 1 95.81 81 ALA A N 1
ATOM 594 C CA . ALA A 1 81 ? -1.948 -19.234 -8.672 1 95.81 81 ALA A CA 1
ATOM 595 C C . ALA A 1 81 ? -0.48 -19.156 -9.078 1 95.81 81 ALA A C 1
ATOM 597 O O . ALA A 1 81 ? 0.307 -18.438 -8.469 1 95.81 81 ALA A O 1
ATOM 598 N N . LEU A 1 82 ? -0.153 -19.922 -10.062 1 93.31 82 LEU A N 1
ATOM 599 C CA . LEU A 1 82 ? 1.151 -19.844 -10.703 1 93.31 82 LEU A CA 1
ATOM 600 C C . LEU A 1 82 ? 1.046 -19.141 -12.055 1 93.31 82 LEU A C 1
ATOM 602 O O . LEU A 1 82 ? 0.327 -19.594 -12.945 1 93.31 82 LEU A O 1
ATOM 606 N N . GLY A 1 83 ? 1.598 -17.938 -12.109 1 89.69 83 GLY A N 1
ATOM 607 C CA . GLY A 1 83 ? 1.647 -17.219 -13.367 1 89.69 83 GLY A CA 1
ATOM 608 C C . GLY A 1 83 ? 2.979 -17.359 -14.086 1 89.69 83 GLY A C 1
ATOM 609 O O . GLY A 1 83 ? 3.98 -17.734 -13.477 1 89.69 83 GLY A O 1
ATOM 610 N N . GLU A 1 84 ? 2.975 -17.109 -15.398 1 85.81 84 GLU A N 1
ATOM 611 C CA . GLU A 1 84 ? 4.188 -17.109 -16.203 1 85.81 84 GLU A CA 1
ATOM 612 C C . GLU A 1 84 ? 4.223 -15.93 -17.156 1 85.81 84 GLU A C 1
ATOM 614 O O . GLU A 1 84 ? 3.195 -15.555 -17.734 1 85.81 84 GLU A O 1
ATOM 619 N N . THR A 1 85 ? 5.41 -15.328 -17.141 1 83.69 85 THR A N 1
ATOM 620 C CA . THR A 1 85 ? 5.551 -14.234 -18.094 1 83.69 85 THR A CA 1
ATOM 621 C C . THR A 1 85 ? 5.582 -14.781 -19.531 1 83.69 85 THR A C 1
ATOM 623 O O . THR A 1 85 ? 6.027 -15.906 -19.75 1 83.69 85 THR A O 1
ATOM 626 N N . ASP A 1 86 ? 4.781 -14.086 -20.375 1 69 86 ASP A N 1
ATOM 627 C CA . ASP A 1 86 ? 4.938 -14.445 -21.781 1 69 86 ASP A CA 1
ATOM 628 C C . ASP A 1 86 ? 6.172 -13.781 -22.391 1 69 86 ASP A C 1
ATOM 630 O O . ASP A 1 86 ? 6.617 -12.734 -21.922 1 69 86 ASP A O 1
ATOM 634 N N . LEU A 1 87 ? 7.137 -14.57 -23.062 1 56.97 87 LEU A N 1
ATOM 635 C CA . LEU A 1 87 ? 8.438 -14.281 -23.656 1 56.97 87 LEU A CA 1
ATOM 636 C C . LEU A 1 87 ? 8.484 -12.852 -24.188 1 56.97 87 LEU A C 1
ATOM 638 O O . LEU A 1 87 ? 9.539 -12.203 -24.141 1 56.97 87 LEU A O 1
ATOM 642 N N . GLU A 1 88 ? 7.535 -12.344 -24.781 1 51.88 88 GLU A N 1
ATOM 643 C CA . GLU A 1 88 ? 7.812 -11.164 -25.594 1 51.88 88 GLU A CA 1
ATOM 644 C C . GLU A 1 88 ? 7.578 -9.875 -24.812 1 51.88 88 GLU A C 1
ATOM 646 O O . GLU A 1 88 ? 8.344 -8.922 -24.938 1 51.88 88 GLU A O 1
ATOM 651 N N . TYR A 1 89 ? 6.387 -9.891 -24.078 1 52.03 89 TYR A N 1
ATOM 652 C CA . TYR A 1 89 ? 6.043 -8.508 -23.75 1 52.03 89 TYR A CA 1
ATOM 653 C C . TYR A 1 89 ? 5.594 -8.391 -22.297 1 52.03 89 TYR A C 1
ATOM 655 O O . TYR A 1 89 ? 5.457 -7.289 -21.766 1 52.03 89 TYR A O 1
ATOM 663 N N . ASP A 1 90 ? 5.496 -9.633 -21.594 1 63.03 90 ASP A N 1
ATOM 664 C CA . ASP A 1 90 ? 4.758 -9.445 -20.344 1 63.03 90 ASP A CA 1
ATOM 665 C C . ASP A 1 90 ? 5.652 -9.68 -19.141 1 63.03 90 ASP A C 1
ATOM 667 O O . ASP A 1 90 ? 6.117 -10.797 -18.906 1 63.03 90 ASP A O 1
ATOM 671 N N . GLY A 1 91 ? 6.094 -8.594 -18.562 1 83.12 91 GLY A N 1
ATOM 672 C CA . GLY A 1 91 ? 6.898 -8.711 -17.359 1 83.12 91 GLY A CA 1
ATOM 673 C C . GLY A 1 91 ? 6.09 -9.109 -16.125 1 83.12 91 GLY A C 1
ATOM 674 O O . GLY A 1 91 ? 4.891 -9.375 -16.234 1 83.12 91 GLY A O 1
ATOM 675 N N . VAL A 1 92 ? 6.652 -9.469 -15.18 1 88.56 92 VAL A N 1
ATOM 676 C CA . VAL A 1 92 ? 6.094 -9.953 -13.922 1 88.56 92 VAL A CA 1
ATOM 677 C C . VAL A 1 92 ? 4.949 -9.047 -13.484 1 88.56 92 VAL A C 1
ATOM 679 O O . VAL A 1 92 ? 3.869 -9.523 -13.133 1 88.56 92 VAL A O 1
ATOM 682 N N . ALA A 1 93 ? 5.109 -7.77 -13.648 1 91.06 93 ALA A N 1
ATOM 683 C CA . ALA A 1 93 ? 4.078 -6.82 -13.234 1 91.06 93 ALA A CA 1
ATOM 684 C C . ALA A 1 93 ? 2.811 -6.992 -14.07 1 91.06 93 ALA A C 1
ATOM 686 O O . ALA A 1 93 ? 1.698 -6.91 -13.547 1 91.06 93 ALA A O 1
ATOM 687 N N . SER A 1 94 ? 3.012 -7.23 -15.344 1 92.12 94 SER A N 1
ATOM 688 C CA . SER A 1 94 ? 1.867 -7.402 -16.234 1 92.12 94 SER A CA 1
ATOM 689 C C . SER A 1 94 ? 1.033 -8.617 -15.828 1 92.12 94 SER A C 1
ATOM 691 O O . SER A 1 94 ? -0.198 -8.57 -15.875 1 92.12 94 SER A O 1
ATOM 693 N N . VAL A 1 95 ? 1.694 -9.641 -15.43 1 93.38 95 VAL A N 1
ATOM 694 C CA . VAL A 1 95 ? 0.997 -10.852 -14.992 1 93.38 95 VAL A CA 1
ATOM 695 C C . VAL A 1 95 ? 0.243 -10.57 -13.695 1 93.38 95 VAL A C 1
ATOM 697 O O . VAL A 1 95 ? -0.92 -10.953 -13.547 1 93.38 95 VAL A O 1
ATOM 700 N N . ILE A 1 96 ? 0.851 -9.891 -12.789 1 95.44 96 ILE A N 1
ATOM 701 C CA . ILE A 1 96 ? 0.226 -9.547 -11.516 1 95.44 96 ILE A CA 1
ATOM 702 C C . ILE A 1 96 ? -1.008 -8.68 -11.766 1 95.44 96 ILE A C 1
ATOM 704 O O . ILE A 1 96 ? -2.074 -8.93 -11.195 1 95.44 96 ILE A O 1
ATOM 708 N N . LEU A 1 97 ? -0.837 -7.738 -12.617 1 95.19 97 LEU A N 1
ATOM 709 C CA . LEU A 1 97 ? -1.925 -6.812 -12.914 1 95.19 97 LEU A CA 1
ATOM 710 C C . LEU A 1 97 ? -3.07 -7.523 -13.625 1 95.19 97 LEU A C 1
ATOM 712 O O . LEU A 1 97 ? -4.242 -7.242 -13.367 1 95.19 97 LEU A O 1
ATOM 716 N N . ARG A 1 98 ? -2.748 -8.367 -14.539 1 95.12 98 ARG A N 1
ATOM 717 C CA . ARG A 1 98 ? -3.77 -9.172 -15.203 1 95.12 98 ARG A CA 1
ATOM 718 C C . ARG A 1 98 ? -4.539 -10.023 -14.195 1 95.12 98 ARG A C 1
ATOM 720 O O . ARG A 1 98 ? -5.77 -10.094 -14.242 1 95.12 98 ARG A O 1
ATOM 727 N N . GLU A 1 99 ? -3.809 -10.672 -13.297 1 95.81 99 GLU A N 1
ATOM 728 C CA . GLU A 1 99 ? -4.445 -11.461 -12.25 1 95.81 99 GLU A CA 1
ATOM 729 C C . GLU A 1 99 ? -5.352 -10.602 -11.375 1 95.81 99 GLU A C 1
ATOM 731 O O . GLU A 1 99 ? -6.457 -11.016 -11.023 1 95.81 99 GLU A O 1
ATOM 736 N N . ALA A 1 100 ? -4.898 -9.438 -11.023 1 96.75 100 ALA A N 1
ATOM 737 C CA . ALA A 1 100 ? -5.676 -8.516 -10.195 1 96.75 100 ALA A CA 1
ATOM 738 C C . ALA A 1 100 ? -6.984 -8.133 -10.883 1 96.75 100 ALA A C 1
ATOM 740 O O . ALA A 1 100 ? -8.039 -8.117 -10.242 1 96.75 100 ALA A O 1
ATOM 741 N N . ARG A 1 101 ? -6.898 -7.832 -12.133 1 96 101 ARG A N 1
ATOM 742 C CA . ARG A 1 101 ? -8.07 -7.43 -12.898 1 96 101 ARG A CA 1
ATOM 743 C C . ARG A 1 101 ? -9.062 -8.586 -13.031 1 96 101 ARG A C 1
ATOM 745 O O . ARG A 1 101 ? -10.258 -8.422 -12.766 1 96 101 ARG A O 1
ATOM 752 N N . GLN A 1 102 ? -8.531 -9.711 -13.406 1 95.81 102 GLN A N 1
ATOM 753 C CA . GLN A 1 102 ? -9.383 -10.867 -13.648 1 95.81 102 GLN A CA 1
ATOM 754 C C . GLN A 1 102 ? -10.062 -11.336 -12.367 1 95.81 102 GLN A C 1
ATOM 756 O O . GLN A 1 102 ? -11.227 -11.75 -12.391 1 95.81 102 GLN A O 1
ATOM 761 N N . TRP A 1 103 ? -9.383 -11.297 -11.289 1 95.94 103 TRP A N 1
ATOM 762 C CA . TRP A 1 103 ? -9.906 -11.758 -10.008 1 95.94 103 TRP A CA 1
ATOM 763 C C . TRP A 1 103 ? -10.688 -10.648 -9.305 1 95.94 103 TRP A C 1
ATOM 765 O O . TRP A 1 103 ? -11.242 -10.859 -8.227 1 95.94 103 TRP A O 1
ATOM 775 N N . ARG A 1 104 ? -10.602 -9.43 -9.898 1 95.19 104 ARG A N 1
ATOM 776 C CA . ARG A 1 104 ? -11.25 -8.258 -9.328 1 95.19 104 ARG A CA 1
ATOM 777 C C . ARG A 1 104 ? -10.742 -7.973 -7.922 1 95.19 104 ARG A C 1
ATOM 779 O O . ARG A 1 104 ? -11.539 -7.797 -6.992 1 95.19 104 ARG A O 1
ATOM 786 N N . ALA A 1 105 ? -9.453 -7.922 -7.82 1 95.94 105 ALA A N 1
ATOM 787 C CA . ALA A 1 105 ? -8.812 -7.66 -6.535 1 95.94 105 ALA A CA 1
ATOM 788 C C . ALA A 1 105 ? -9.172 -6.27 -6.016 1 95.94 105 ALA A C 1
ATOM 790 O O . ALA A 1 105 ? -9.234 -5.309 -6.789 1 95.94 105 ALA A O 1
ATOM 791 N N . ASP A 1 106 ? -9.367 -6.184 -4.719 1 93.31 106 ASP A N 1
ATOM 792 C CA . ASP A 1 106 ? -9.578 -4.902 -4.051 1 93.31 106 ASP A CA 1
ATOM 793 C C . ASP A 1 106 ? -8.266 -4.324 -3.541 1 93.31 106 ASP A C 1
ATOM 795 O O . ASP A 1 106 ? -8.18 -3.133 -3.229 1 93.31 106 ASP A O 1
ATOM 799 N N . LEU A 1 107 ? -7.316 -5.184 -3.479 1 94.69 107 LEU A N 1
ATOM 800 C CA . LEU A 1 107 ? -6.008 -4.828 -2.941 1 94.69 107 LEU A CA 1
ATOM 801 C C . LEU A 1 107 ? -4.922 -5.73 -3.521 1 94.69 107 LEU A C 1
ATOM 803 O O . LEU A 1 107 ? -5.105 -6.945 -3.617 1 94.69 107 LEU A O 1
ATOM 807 N N . VAL A 1 108 ? -3.869 -5.141 -3.955 1 97 108 VAL A N 1
ATOM 808 C CA . VAL A 1 108 ? -2.666 -5.883 -4.312 1 97 108 VAL A CA 1
ATOM 809 C C . VAL A 1 108 ? -1.586 -5.66 -3.256 1 97 108 VAL A C 1
ATOM 811 O O . VAL A 1 108 ? -1.381 -4.531 -2.799 1 97 108 VAL A O 1
ATOM 814 N N . VAL A 1 109 ? -0.904 -6.723 -2.855 1 97 109 VAL A N 1
ATOM 815 C CA . VAL A 1 109 ? 0.145 -6.66 -1.843 1 97 109 VAL A CA 1
ATOM 816 C C . VAL A 1 109 ? 1.448 -7.211 -2.414 1 97 109 VAL A C 1
ATOM 818 O O . VAL A 1 109 ? 1.454 -8.266 -3.059 1 97 109 VAL A O 1
ATOM 821 N N . MET A 1 110 ? 2.531 -6.504 -2.158 1 95.69 110 MET A N 1
ATOM 822 C CA . MET A 1 110 ? 3.84 -6.973 -2.605 1 95.69 110 MET A CA 1
ATOM 823 C C . MET A 1 110 ? 4.949 -6.402 -1.728 1 95.69 110 MET A C 1
ATOM 825 O O . MET A 1 110 ? 4.746 -5.406 -1.031 1 95.69 110 MET A O 1
ATOM 829 N N . ALA A 1 111 ? 6.09 -7.051 -1.739 1 92.94 111 ALA A N 1
ATOM 830 C CA . ALA A 1 111 ? 7.277 -6.551 -1.049 1 92.94 111 ALA A CA 1
ATOM 831 C C . ALA A 1 111 ? 8.062 -5.582 -1.931 1 92.94 111 ALA A C 1
ATOM 833 O O . ALA A 1 111 ? 8.078 -5.723 -3.156 1 92.94 111 ALA A O 1
ATOM 834 N N . SER A 1 112 ? 8.625 -4.477 -1.328 1 83.62 112 SER A N 1
ATOM 835 C CA . SER A 1 112 ? 9.391 -3.498 -2.084 1 83.62 112 SER A CA 1
ATOM 836 C C . SER A 1 112 ? 10.695 -4.105 -2.611 1 83.62 112 SER A C 1
ATOM 838 O O . SER A 1 112 ? 11.211 -3.674 -3.643 1 83.62 112 SER A O 1
ATOM 840 N N . SER A 1 113 ? 11.594 -4.859 -1.685 1 66.69 113 SER A N 1
ATOM 841 C CA . SER A 1 113 ? 12.945 -5.262 -2.051 1 66.69 113 SER A CA 1
ATOM 842 C C . SER A 1 113 ? 12.945 -6.613 -2.76 1 66.69 113 SER A C 1
ATOM 844 O O . SER A 1 113 ? 12.531 -7.621 -2.184 1 66.69 113 SER A O 1
ATOM 846 N N . SER A 1 114 ? 12.43 -6.891 -3.867 1 53.75 114 SER A N 1
ATOM 847 C CA . SER A 1 114 ? 12.891 -8.227 -4.215 1 53.75 114 SER A CA 1
ATOM 848 C C . SER A 1 114 ? 14.375 -8.227 -4.562 1 53.75 114 SER A C 1
ATOM 850 O O . SER A 1 114 ? 15.125 -9.102 -4.117 1 53.75 114 SER A O 1
ATOM 852 N N . ARG A 1 115 ? 14.859 -7.801 -5.648 1 49.19 115 ARG A N 1
ATOM 853 C CA . ARG A 1 115 ? 16.266 -7.934 -6.043 1 49.19 115 ARG A CA 1
ATOM 854 C C . ARG A 1 115 ? 17 -6.613 -5.867 1 49.19 115 ARG A C 1
ATOM 856 O O . ARG A 1 115 ? 16.406 -5.543 -5.914 1 49.19 115 ARG A O 1
ATOM 863 N N . PRO A 1 116 ? 18.297 -6.762 -5.254 1 44.94 116 PRO A N 1
ATOM 864 C CA . PRO A 1 116 ? 19.234 -5.652 -5.02 1 44.94 116 PRO A CA 1
ATOM 865 C C . PRO A 1 116 ? 19.219 -4.625 -6.148 1 44.94 116 PRO A C 1
ATOM 867 O O . PRO A 1 116 ? 19.422 -4.977 -7.312 1 44.94 116 PRO A O 1
ATOM 870 N N . MET A 1 117 ? 18.359 -3.859 -6.188 1 43.31 117 MET A N 1
ATOM 871 C CA . MET A 1 117 ? 18.422 -2.838 -7.227 1 43.31 117 MET A CA 1
ATOM 872 C C . MET A 1 117 ? 19.641 -1.934 -7.039 1 43.31 117 MET A C 1
ATOM 874 O O . MET A 1 117 ? 20.141 -1.785 -5.926 1 43.31 117 MET A O 1
ATOM 878 N N . LEU A 1 118 ? 20.031 -1.22 -8.102 1 42.53 118 LEU A N 1
ATOM 879 C CA . LEU A 1 118 ? 21.125 -0.278 -8.281 1 42.53 118 LEU A CA 1
ATOM 880 C C . LEU A 1 118 ? 21.078 0.825 -7.227 1 42.53 118 LEU A C 1
ATOM 882 O O . LEU A 1 118 ? 20.078 0.968 -6.523 1 42.53 118 LEU A O 1
ATOM 886 N N . MET A 1 119 ? 21.859 1.819 -7.266 1 43.47 119 MET A N 1
ATOM 887 C CA . MET A 1 119 ? 22.312 2.867 -6.348 1 43.47 119 MET A CA 1
ATOM 888 C C . MET A 1 119 ? 21.125 3.504 -5.637 1 43.47 119 MET A C 1
ATOM 890 O O . MET A 1 119 ? 21.234 3.943 -4.492 1 43.47 119 MET A O 1
ATOM 894 N N . HIS A 1 120 ? 20.078 3.986 -6.234 1 47.25 120 HIS A N 1
ATOM 895 C CA . HIS A 1 120 ? 18.969 4.703 -5.605 1 47.25 120 HIS A CA 1
ATOM 896 C C . HIS A 1 120 ? 17.641 4.012 -5.879 1 47.25 120 HIS A C 1
ATOM 898 O O . HIS A 1 120 ? 16.859 4.477 -6.711 1 47.25 120 HIS A O 1
ATOM 904 N N . PRO A 1 121 ? 17.469 2.688 -5.512 1 48.38 121 PRO A N 1
ATOM 905 C CA . PRO A 1 121 ? 16.438 1.864 -6.148 1 48.38 121 PRO A CA 1
ATOM 906 C C . PRO A 1 121 ? 15.023 2.293 -5.762 1 48.38 121 PRO A C 1
ATOM 908 O O . PRO A 1 121 ? 14.742 2.518 -4.582 1 48.38 121 PRO A O 1
ATOM 911 N N . LEU A 1 122 ? 14.383 3.053 -6.496 1 55.06 122 LEU A N 1
ATOM 912 C CA . LEU A 1 122 ? 12.938 2.943 -6.363 1 55.06 122 LEU A CA 1
ATOM 913 C C . LEU A 1 122 ? 12.516 1.488 -6.199 1 55.06 122 LEU A C 1
ATOM 915 O O . LEU A 1 122 ? 13.242 0.577 -6.605 1 55.06 122 LEU A O 1
ATOM 919 N N . PRO A 1 123 ? 11.445 1.306 -5.305 1 58.31 123 PRO A N 1
ATOM 920 C CA . PRO A 1 123 ? 10.961 -0.078 -5.316 1 58.31 123 PRO A CA 1
ATOM 921 C C . PRO A 1 123 ? 11 -0.707 -6.707 1 58.31 123 PRO A C 1
ATOM 923 O O . PRO A 1 123 ? 10.945 0.006 -7.711 1 58.31 123 PRO A O 1
ATOM 926 N N . GLY A 1 124 ? 11.789 -1.69 -7 1 63.81 124 GLY A N 1
ATOM 927 C CA . GLY A 1 124 ? 12.039 -2.477 -8.195 1 63.81 124 GLY A CA 1
ATOM 928 C C . GLY A 1 124 ? 11.039 -2.219 -9.305 1 63.81 124 GLY A C 1
ATOM 929 O O . GLY A 1 124 ? 10.008 -1.575 -9.086 1 63.81 124 GLY A O 1
ATOM 930 N N . HIS A 1 125 ? 11.359 -2.49 -10.422 1 74.12 125 HIS A N 1
ATOM 931 C CA . HIS A 1 125 ? 10.609 -2.238 -11.648 1 74.12 125 HIS A CA 1
ATOM 932 C C . HIS A 1 125 ? 9.211 -2.834 -11.578 1 74.12 125 HIS A C 1
ATOM 934 O O . HIS A 1 125 ? 8.258 -2.262 -12.109 1 74.12 125 HIS A O 1
ATOM 940 N N . VAL A 1 126 ? 9.125 -3.977 -10.828 1 85.69 126 VAL A N 1
ATOM 941 C CA . VAL A 1 126 ? 7.812 -4.613 -10.75 1 85.69 126 VAL A CA 1
ATOM 942 C C . VAL A 1 126 ? 6.871 -3.754 -9.914 1 85.69 126 VAL A C 1
ATOM 944 O O . VAL A 1 126 ? 5.719 -3.533 -10.289 1 85.69 126 VAL A O 1
ATOM 947 N N . VAL A 1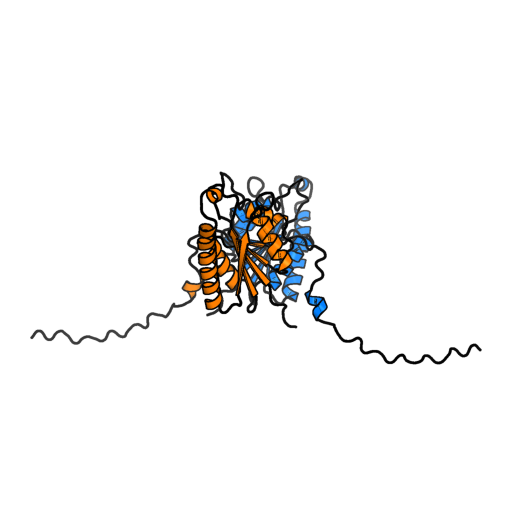 127 ? 7.414 -3.264 -8.844 1 87.75 127 VAL A N 1
ATOM 948 C CA . VAL A 1 127 ? 6.613 -2.412 -7.977 1 87.75 127 VAL A CA 1
ATOM 949 C C . VAL A 1 127 ? 6.211 -1.142 -8.727 1 87.75 127 VAL A C 1
ATOM 951 O O . VAL A 1 127 ? 5.035 -0.764 -8.734 1 87.75 127 VAL A O 1
ATOM 954 N N . GLY A 1 128 ? 7.152 -0.551 -9.297 1 84.31 128 GLY A N 1
ATOM 955 C CA . GLY A 1 128 ? 6.871 0.669 -10.039 1 84.31 128 GLY A CA 1
ATOM 956 C C . GLY A 1 128 ? 5.828 0.484 -11.125 1 84.31 128 GLY A C 1
ATOM 957 O O . GLY A 1 128 ? 4.898 1.284 -11.242 1 84.31 128 GLY A O 1
ATOM 958 N N . HIS A 1 129 ? 6.004 -0.541 -11.891 1 84.44 129 HIS A N 1
ATOM 959 C CA . HIS A 1 129 ? 5.059 -0.833 -12.961 1 84.44 129 HIS A CA 1
ATOM 960 C C . HIS A 1 129 ? 3.678 -1.161 -12.406 1 84.44 129 HIS A C 1
ATOM 962 O O . HIS A 1 129 ? 2.662 -0.705 -12.938 1 84.44 129 HIS A O 1
ATOM 968 N N . THR A 1 130 ? 3.639 -1.906 -11.344 1 90.44 130 THR A N 1
ATOM 969 C CA . THR A 1 130 ? 2.367 -2.246 -10.711 1 90.44 130 THR A CA 1
ATOM 970 C C . THR A 1 130 ? 1.655 -0.989 -10.219 1 90.44 130 THR A C 1
ATOM 972 O O . THR A 1 130 ? 0.467 -0.798 -10.492 1 90.44 130 THR A O 1
ATOM 975 N N . LEU A 1 131 ? 2.404 -0.13 -9.625 1 89.81 131 LEU A N 1
ATOM 976 C CA . LEU A 1 131 ? 1.82 1.09 -9.078 1 89.81 131 LEU A CA 1
ATOM 977 C C . LEU A 1 131 ? 1.294 1.987 -10.188 1 89.81 131 LEU A C 1
ATOM 979 O O . LEU A 1 131 ? 0.265 2.646 -10.023 1 89.81 131 LEU A O 1
ATOM 983 N N . ARG A 1 132 ? 1.942 1.974 -11.203 1 85.25 132 ARG A N 1
ATOM 984 C CA . ARG A 1 132 ? 1.572 2.832 -12.32 1 85.25 132 ARG A CA 1
ATOM 985 C C . ARG A 1 132 ? 0.26 2.379 -12.953 1 85.25 132 ARG A C 1
ATOM 987 O O . ARG A 1 132 ? -0.55 3.205 -13.375 1 85.25 132 ARG A O 1
ATOM 994 N N . ASP A 1 133 ? 0.037 1.128 -12.969 1 88.44 133 ASP A N 1
ATOM 995 C CA . ASP A 1 133 ? -1.031 0.624 -13.828 1 88.44 133 ASP A CA 1
ATOM 996 C C . ASP A 1 133 ? -2.139 -0.027 -13 1 88.44 133 ASP A C 1
ATOM 998 O O . ASP A 1 133 ? -3.18 -0.407 -13.539 1 88.44 133 ASP A O 1
ATOM 1002 N N . ALA A 1 134 ? -1.948 -0.117 -11.711 1 92 134 ALA A N 1
ATOM 1003 C CA . ALA A 1 134 ? -2.953 -0.756 -10.867 1 92 134 ALA A CA 1
ATOM 1004 C C . ALA A 1 134 ? -4.254 0.043 -10.859 1 92 134 ALA A C 1
ATOM 1006 O O . ALA A 1 134 ? -4.23 1.276 -10.844 1 92 134 ALA A O 1
ATOM 1007 N N . GLU A 1 135 ? -5.348 -0.684 -10.812 1 92.38 135 GLU A N 1
ATOM 1008 C CA . GLU A 1 135 ? -6.676 -0.076 -10.75 1 92.38 135 GLU A CA 1
ATOM 1009 C C . GLU A 1 135 ? -7.234 -0.129 -9.336 1 92.38 135 GLU A C 1
ATOM 1011 O O . GLU A 1 135 ? -8.336 0.37 -9.078 1 92.38 135 GLU A O 1
ATOM 1016 N N . CYS A 1 136 ? -6.523 -0.768 -8.5 1 93.69 136 CYS A N 1
ATOM 1017 C CA . CYS A 1 136 ? -6.859 -0.858 -7.082 1 93.69 136 CYS A CA 1
ATOM 1018 C C . CYS A 1 136 ? -5.668 -0.467 -6.215 1 93.69 136 CYS A C 1
ATOM 1020 O O . CYS A 1 136 ? -4.547 -0.339 -6.711 1 93.69 136 CYS A O 1
ATOM 1022 N N . PRO A 1 137 ? -5.859 -0.228 -4.965 1 95.44 137 PRO A N 1
ATOM 1023 C CA . PRO A 1 137 ? -4.75 0.122 -4.074 1 95.44 137 PRO A CA 1
ATOM 1024 C C . PRO A 1 137 ? -3.668 -0.954 -4.027 1 95.44 137 PRO A C 1
ATOM 1026 O O . PRO A 1 137 ? -3.967 -2.143 -4.164 1 95.44 137 PRO A O 1
ATOM 1029 N N . VAL A 1 138 ? -2.459 -0.502 -3.879 1 95.44 138 VAL A N 1
ATOM 1030 C CA . VAL A 1 138 ? -1.315 -1.401 -3.766 1 95.44 138 VAL A CA 1
ATOM 1031 C C . VAL A 1 138 ? -0.611 -1.177 -2.43 1 95.44 138 VAL A C 1
ATOM 1033 O O . VAL A 1 138 ? -0.24 -0.048 -2.098 1 95.44 138 VAL A O 1
ATOM 1036 N N . LEU A 1 139 ? -0.51 -2.23 -1.7 1 95.69 139 LEU A N 1
ATOM 1037 C CA . LEU A 1 139 ? 0.247 -2.225 -0.453 1 95.69 139 LEU A CA 1
ATOM 1038 C C . LEU A 1 139 ? 1.673 -2.715 -0.68 1 95.69 139 LEU A C 1
ATOM 1040 O O . LEU A 1 139 ? 1.884 -3.869 -1.061 1 95.69 139 LEU A O 1
ATOM 1044 N N . VAL A 1 140 ? 2.578 -1.859 -0.485 1 94.5 140 VAL A N 1
ATOM 1045 C CA . VAL A 1 140 ? 3.99 -2.195 -0.634 1 94.5 140 VAL A CA 1
ATOM 1046 C C . VAL A 1 140 ? 4.641 -2.314 0.742 1 94.5 140 VAL A C 1
ATOM 1048 O O . VAL A 1 140 ? 4.621 -1.366 1.529 1 94.5 140 VAL A O 1
ATOM 1051 N N . CYS A 1 141 ? 5.242 -3.484 0.983 1 94.44 141 CYS A N 1
ATOM 1052 C CA . CYS A 1 141 ? 5.801 -3.777 2.297 1 94.44 141 CYS A CA 1
ATOM 1053 C C . CYS A 1 141 ? 7.324 -3.76 2.258 1 94.44 141 CYS A C 1
ATOM 1055 O O . CYS A 1 141 ? 7.938 -4.465 1.452 1 94.44 141 CYS A O 1
ATOM 1057 N N . PRO A 1 142 ? 7.906 -2.934 3.051 1 89.5 142 PRO A N 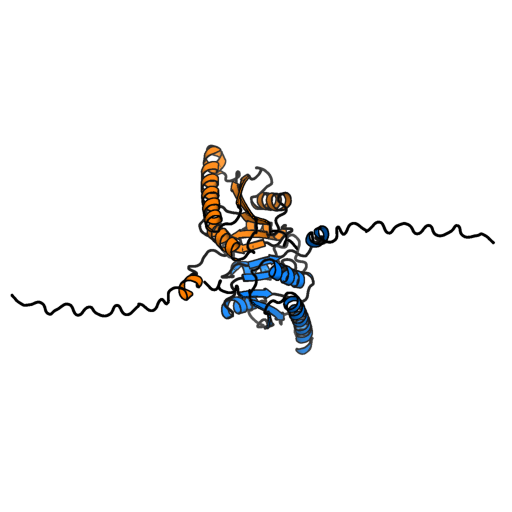1
ATOM 1058 C CA . PRO A 1 142 ? 9.367 -2.967 3.129 1 89.5 142 PRO A CA 1
ATOM 1059 C C . PRO A 1 142 ? 9.898 -4.273 3.719 1 89.5 142 PRO A C 1
ATOM 1061 O O . PRO A 1 142 ? 9.148 -5.016 4.355 1 89.5 142 PRO A O 1
ATOM 1064 N N . PRO A 1 143 ? 11.133 -4.527 3.312 1 78.19 143 PRO A N 1
ATOM 1065 C CA . PRO A 1 143 ? 11.703 -5.746 3.895 1 78.19 143 PRO A CA 1
ATOM 1066 C C . PRO A 1 143 ? 11.758 -5.699 5.418 1 78.19 143 PRO A C 1
ATOM 1068 O O . PRO A 1 143 ? 11.805 -4.617 6.008 1 78.19 143 PRO A O 1
ATOM 1071 N N . SER A 1 144 ? 11.195 -6.723 6.117 1 63.59 144 SER A N 1
ATOM 1072 C CA . SER A 1 144 ? 11.203 -6.758 7.574 1 63.59 144 SER A CA 1
ATOM 1073 C C . SER A 1 144 ? 12.555 -6.309 8.125 1 63.59 144 SER A C 1
ATOM 1075 O O . SER A 1 144 ? 13.602 -6.832 7.73 1 63.59 144 SER A O 1
ATOM 1077 N N . ALA A 1 145 ? 12.68 -5.035 8.234 1 49.59 145 ALA A N 1
ATOM 1078 C CA . ALA A 1 145 ? 13.797 -4.867 9.164 1 49.59 145 ALA A CA 1
ATOM 1079 C C . ALA A 1 145 ? 13.594 -5.711 10.422 1 49.59 145 ALA A C 1
ATOM 1081 O O . ALA A 1 145 ? 12.477 -6.145 10.711 1 49.59 145 ALA A O 1
ATOM 1082 N N . GLY A 1 146 ? 14.5 -6.27 11.227 1 43.91 146 GLY A N 1
ATOM 1083 C CA . GLY A 1 146 ? 14.281 -6.809 12.555 1 43.91 146 GLY A CA 1
ATOM 1084 C C . GLY A 1 146 ? 13.102 -6.172 13.266 1 43.91 146 GLY A C 1
ATOM 1085 O O . GLY A 1 146 ? 13.281 -5.402 14.211 1 43.91 146 GLY A O 1
ATOM 1086 N N . ARG A 1 147 ? 12.266 -5.711 12.672 1 39.09 147 ARG A N 1
ATOM 1087 C CA . ARG A 1 147 ? 11.234 -5.078 13.484 1 39.09 147 ARG A CA 1
ATOM 1088 C C . ARG A 1 147 ? 10.68 -6.051 14.523 1 39.09 147 ARG A C 1
ATOM 1090 O O . ARG A 1 147 ? 10.266 -7.16 14.18 1 39.09 147 ARG A O 1
ATOM 1097 N N . ALA A 1 148 ? 11.242 -6.09 15.734 1 32.75 148 ALA A N 1
ATOM 1098 C CA . ALA A 1 148 ? 10.727 -6.73 16.938 1 32.75 148 ALA A CA 1
ATOM 1099 C C . ALA A 1 148 ? 9.203 -6.637 17 1 32.75 148 ALA A C 1
ATOM 1101 O O . ALA A 1 148 ? 8.641 -5.547 16.891 1 32.75 148 ALA A O 1
ATOM 1102 N N . THR A 1 149 ? 8.523 -7.508 16.438 1 37.56 149 THR A N 1
ATOM 1103 C CA . THR A 1 149 ? 7.082 -7.609 16.625 1 37.56 149 THR A CA 1
ATOM 1104 C C . THR A 1 149 ? 6.664 -6.93 17.938 1 37.56 149 THR A C 1
ATOM 1106 O O . THR A 1 149 ? 7.129 -7.305 19.016 1 37.56 149 THR A O 1
ATOM 1109 N N . ARG A 1 150 ? 6.492 -5.754 17.953 1 34.66 150 ARG A N 1
ATOM 1110 C CA . ARG A 1 150 ? 5.965 -5.172 19.188 1 34.66 150 ARG A CA 1
ATOM 1111 C C . ARG A 1 150 ? 4.789 -5.98 19.719 1 34.66 150 ARG A C 1
ATOM 1113 O O . ARG A 1 150 ? 4.27 -5.695 20.797 1 34.66 150 ARG A O 1
ATOM 1120 N N . ALA A 1 151 ? 4.223 -6.84 18.875 1 35.38 151 ALA A N 1
ATOM 1121 C CA . ALA A 1 151 ? 3.123 -7.582 19.484 1 35.38 151 ALA A CA 1
ATOM 1122 C C . ALA A 1 151 ? 3.602 -8.375 20.688 1 35.38 151 ALA A C 1
ATOM 1124 O O . ALA A 1 151 ? 2.801 -8.75 21.547 1 35.38 151 ALA A O 1
ATOM 1125 N N . GLU A 1 152 ? 4.824 -9.023 20.547 1 32.75 152 GLU A N 1
ATOM 1126 C CA . GLU A 1 152 ? 5.168 -10.008 21.562 1 32.75 152 GLU A CA 1
ATOM 1127 C C . GLU A 1 152 ? 5.398 -9.336 22.906 1 32.75 152 GLU A C 1
ATOM 1129 O O . GLU A 1 152 ? 5.516 -10.023 23.938 1 32.75 152 GLU A O 1
ATOM 1134 N N . SER A 1 153 ? 5.805 -8.055 22.766 1 33.53 153 SER A N 1
ATOM 1135 C CA . SER A 1 153 ? 6.23 -7.617 24.078 1 33.53 153 SER A CA 1
ATOM 1136 C C . SER A 1 153 ? 5.031 -7.383 25 1 33.53 153 SER A C 1
ATOM 1138 O O . SER A 1 153 ? 5.199 -7.113 26.188 1 33.53 153 SER A O 1
ATOM 1140 N N . ALA A 1 154 ? 3.857 -7.176 24.297 1 36.06 154 ALA A N 1
ATOM 1141 C CA . ALA A 1 154 ? 2.834 -6.957 25.312 1 36.06 154 ALA A CA 1
ATOM 1142 C C . ALA A 1 154 ? 2.506 -8.25 26.047 1 36.06 154 ALA A C 1
ATOM 1144 O O . ALA A 1 154 ? 1.668 -8.266 26.953 1 36.06 154 ALA A O 1
ATOM 1145 N N . GLY A 1 155 ? 2.621 -9.344 25.266 1 30.92 155 GLY A N 1
ATOM 1146 C CA . GLY A 1 155 ? 2.074 -10.492 25.969 1 30.92 155 GLY A CA 1
ATOM 1147 C C . GLY A 1 155 ? 2.73 -10.734 27.312 1 30.92 155 GLY A C 1
ATOM 1148 O O . GLY A 1 155 ? 2.045 -10.859 28.328 1 30.92 155 GLY A O 1
ATOM 1149 N N . ASN A 1 156 ? 3.807 -11.484 27.219 1 31.47 156 ASN A N 1
ATOM 1150 C CA . ASN A 1 156 ? 4.062 -12.398 28.328 1 31.47 156 ASN A CA 1
ATOM 1151 C C . ASN A 1 156 ? 4.664 -11.664 29.516 1 31.47 156 ASN A C 1
ATOM 1153 O O . ASN A 1 156 ? 5.883 -11.609 29.672 1 31.47 156 ASN A O 1
ATOM 1157 N N . ASN A 1 157 ? 4.359 -10.328 29.641 1 34.5 157 ASN A N 1
ATOM 1158 C CA . ASN A 1 157 ? 4.805 -9.945 30.984 1 34.5 157 ASN A CA 1
ATOM 1159 C C . ASN A 1 157 ? 4.336 -10.945 32.031 1 34.5 157 ASN A C 1
ATOM 1161 O O . ASN A 1 157 ? 3.316 -10.727 32.688 1 34.5 157 ASN A O 1
ATOM 1165 N N . GLU A 1 158 ? 4.07 -12.156 31.578 1 31.83 158 GLU A N 1
ATOM 1166 C CA . GLU A 1 158 ? 3.91 -13.055 32.719 1 31.83 158 GLU A CA 1
ATOM 1167 C C . GLU A 1 158 ? 5.047 -12.891 33.719 1 31.83 158 GLU A C 1
ATOM 1169 O O . GLU A 1 158 ? 6.219 -12.969 33.344 1 31.83 158 GLU A O 1
ATOM 1174 N N . GLN A 1 159 ? 4.773 -11.992 34.625 1 33.84 159 GLN A N 1
ATOM 1175 C CA . GLN A 1 159 ? 5.582 -11.836 35.844 1 33.84 159 GLN A CA 1
ATOM 1176 C C . GLN A 1 159 ? 6.27 -13.148 36.219 1 33.84 159 GLN A C 1
ATOM 1178 O O . GLN A 1 159 ? 5.629 -14.195 36.281 1 33.84 159 GLN A O 1
ATOM 1183 N N . PRO A 1 160 ? 7.504 -13.305 35.719 1 33.81 160 PRO A N 1
ATOM 1184 C CA . PRO A 1 160 ? 8.18 -14.516 36.188 1 33.81 160 PRO A CA 1
ATOM 1185 C C . PRO A 1 160 ? 7.801 -14.898 37.625 1 33.81 160 PRO A C 1
ATOM 1187 O O . PRO A 1 160 ? 7.809 -14.047 38.5 1 33.81 160 PRO A O 1
ATOM 1190 N N . VAL A 1 161 ? 6.758 -15.656 37.719 1 30.7 161 VAL A N 1
ATOM 1191 C CA . VAL A 1 161 ? 6.5 -16.156 39.062 1 30.7 161 VAL A CA 1
ATOM 1192 C C . VAL A 1 161 ? 7.82 -16.438 39.781 1 30.7 161 VAL A C 1
ATOM 1194 O O . VAL A 1 161 ? 8.672 -17.156 39.25 1 30.7 161 VAL A O 1
ATOM 1197 N N . ALA A 1 162 ? 8.312 -15.477 40.531 1 32.25 162 ALA A N 1
ATOM 1198 C CA . ALA A 1 162 ? 9.453 -15.602 41.438 1 32.25 162 ALA A CA 1
ATOM 1199 C C . ALA A 1 162 ? 9.523 -17 42.062 1 32.25 162 ALA A C 1
ATOM 1201 O O . ALA A 1 162 ? 8.641 -17.406 42.812 1 32.25 162 ALA A O 1
ATOM 1202 N N . SER A 1 163 ? 9.758 -18 41.094 1 30.14 163 SER A N 1
ATOM 1203 C CA . SER A 1 163 ? 10 -19.312 41.688 1 30.14 163 SER A CA 1
ATOM 1204 C C . SER A 1 163 ? 10.789 -19.203 42.969 1 30.14 163 SER A C 1
ATOM 1206 O O . SER A 1 163 ? 11.75 -18.438 43.062 1 30.14 163 SER A O 1
ATOM 1208 N N . GLU A 1 164 ? 10.094 -19.312 44.062 1 33.25 164 GLU A N 1
ATOM 1209 C CA . GLU A 1 164 ? 10.648 -19.438 45.406 1 33.25 164 GLU A CA 1
ATOM 1210 C C . GLU A 1 164 ? 11.93 -20.25 45.406 1 33.25 164 GLU A C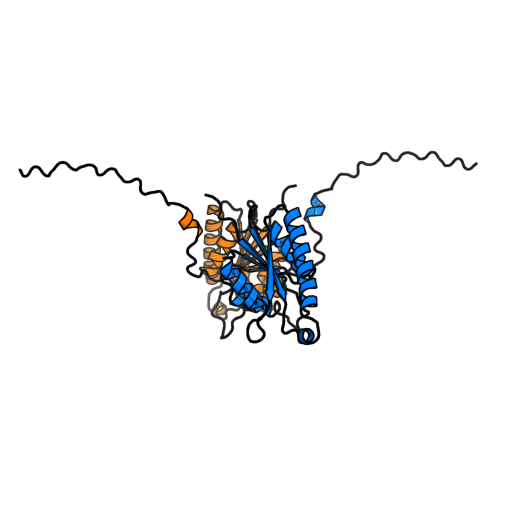 1
ATOM 1212 O O . GLU A 1 164 ? 11.992 -21.328 44.781 1 33.25 164 GLU A O 1
ATOM 1217 N N . GLY A 1 165 ? 13.141 -19.562 45.344 1 30.12 165 GLY A N 1
ATOM 1218 C CA . GLY A 1 165 ? 14.516 -20.016 45.438 1 30.12 165 GLY A CA 1
ATOM 1219 C C . GLY A 1 165 ? 14.664 -21.25 46.344 1 30.12 165 GLY A C 1
ATOM 1220 O O . GLY A 1 165 ? 14.406 -21.188 47.531 1 30.12 165 GLY A O 1
ATOM 1221 N N . ALA A 1 166 ? 14.18 -22.406 45.844 1 32.94 166 ALA A N 1
ATOM 1222 C CA . ALA A 1 166 ? 14.461 -23.609 46.656 1 32.94 166 ALA A CA 1
ATOM 1223 C C . ALA A 1 166 ? 15.906 -23.609 47.125 1 32.94 166 ALA A C 1
ATOM 1225 O O . ALA A 1 166 ? 16.844 -23.422 46.344 1 32.94 166 ALA A O 1
ATOM 1226 N N . VAL A 1 167 ? 16.094 -23.094 48.312 1 36.47 167 VAL A N 1
ATOM 1227 C CA . VAL A 1 167 ? 17.297 -23.094 49.125 1 36.47 167 VAL A CA 1
ATOM 1228 C C . VAL A 1 167 ? 18.016 -24.438 49.031 1 36.47 167 VAL A C 1
ATOM 1230 O O . VAL A 1 167 ? 17.438 -25.484 49.344 1 36.47 167 VAL A O 1
ATOM 1233 N N . SER A 1 168 ? 18.641 -24.656 47.844 1 33.06 168 SER A N 1
ATOM 1234 C CA . SER A 1 168 ? 19.453 -25.875 47.75 1 33.06 168 SER A CA 1
ATOM 1235 C C . SER A 1 168 ? 20.312 -26.078 48.969 1 33.06 168 SER A C 1
ATOM 1237 O O . SER A 1 168 ? 20.906 -25.141 49.5 1 33.06 168 SER A O 1
ATOM 1239 N N . PRO A 1 169 ? 19.953 -27.047 49.75 1 38.69 169 PRO A N 1
ATOM 1240 C CA . PRO A 1 169 ? 20.703 -27.281 51 1 38.69 169 PRO A CA 1
ATOM 1241 C C . PRO A 1 169 ? 22.219 -27.266 50.781 1 38.69 169 PRO A C 1
ATOM 1243 O O . PRO A 1 169 ? 22.688 -27.484 49.656 1 38.69 169 PRO A O 1
ATOM 1246 N N . PRO A 1 170 ? 22.953 -26.516 51.531 1 37.03 170 PRO A N 1
ATOM 1247 C CA . PRO A 1 170 ? 24.406 -26.328 51.5 1 37.03 170 PRO A CA 1
ATOM 1248 C C . PRO A 1 170 ? 25.172 -27.625 51.219 1 37.03 170 PRO A C 1
ATOM 1250 O O . PRO A 1 170 ? 24.75 -28.703 51.625 1 37.03 170 PRO A O 1
ATOM 1253 N N . PRO A 1 171 ? 25.656 -27.719 49.906 1 31.16 171 PRO A N 1
ATOM 1254 C CA . PRO A 1 171 ? 26.344 -28.969 49.594 1 31.16 171 PRO A CA 1
ATOM 1255 C C . PRO A 1 171 ? 27.25 -29.438 50.75 1 31.16 171 PRO A C 1
ATOM 1257 O O . PRO A 1 171 ? 27.953 -28.625 51.344 1 31.16 171 PRO A O 1
ATOM 1260 N N . VAL A 1 172 ? 26.812 -30.359 51.594 1 29.03 172 VAL A N 1
ATOM 1261 C CA . VAL A 1 172 ? 27.578 -30.984 52.656 1 29.03 172 VAL A CA 1
ATOM 1262 C C . VAL A 1 172 ? 28.906 -31.5 52.125 1 29.03 172 VAL A C 1
ATOM 1264 O O . VAL A 1 172 ? 28.938 -32.281 51.188 1 29.03 172 VAL A O 1
ATOM 1267 N N . PHE A 1 173 ? 29.828 -30.516 51.875 1 26.95 173 PHE A N 1
ATOM 1268 C CA . PHE A 1 173 ? 31.203 -30.938 51.625 1 26.95 173 PHE A CA 1
ATOM 1269 C C . PHE A 1 173 ? 31.578 -32.125 52.5 1 26.95 173 PHE A C 1
ATOM 1271 O O . PHE A 1 173 ? 31.594 -32 53.719 1 26.95 173 PHE A O 1
ATOM 1278 N N . LEU A 1 174 ? 31.078 -33.344 52.156 1 26.16 174 LEU A N 1
ATOM 1279 C CA . LEU A 1 174 ? 31.781 -34.438 52.781 1 26.16 174 LEU A CA 1
ATOM 1280 C C . LEU A 1 174 ? 33.25 -34.469 52.344 1 26.16 174 LEU A C 1
ATOM 1282 O O . LEU A 1 174 ? 33.562 -34.188 51.188 1 26.16 174 LEU A O 1
ATOM 1286 N N . MET B 1 1 ? -6.07 -10.867 23.531 1 32.12 1 MET B N 1
ATOM 1287 C CA . MET B 1 1 ? -4.871 -10.172 23.062 1 32.12 1 MET B CA 1
ATOM 1288 C C . MET B 1 1 ? -5.238 -8.906 22.297 1 32.12 1 MET B C 1
ATOM 1290 O O . MET B 1 1 ? -6.047 -8.938 21.375 1 32.12 1 MET B O 1
ATOM 1294 N N . GLU B 1 2 ? -5.359 -7.859 22.938 1 38.84 2 GLU B N 1
ATOM 1295 C CA . GLU B 1 2 ? -5.793 -6.566 22.422 1 38.84 2 GLU B CA 1
ATOM 1296 C C . GLU B 1 2 ? -5.141 -6.262 21.062 1 38.84 2 GLU B C 1
ATOM 1298 O O . GLU B 1 2 ? -3.914 -6.258 20.953 1 38.84 2 GLU B O 1
ATOM 1303 N N . ALA B 1 3 ? -5.551 -6.793 20.047 1 45.28 3 ALA B N 1
ATOM 1304 C CA . ALA B 1 3 ? -5.023 -6.613 18.688 1 45.28 3 ALA B CA 1
ATOM 1305 C C . ALA B 1 3 ? -4.488 -5.195 18.5 1 45.28 3 ALA B C 1
ATOM 1307 O O . ALA B 1 3 ? -5.148 -4.219 18.859 1 45.28 3 ALA B O 1
ATOM 1308 N N . ALA B 1 4 ? -3.205 -4.988 18.891 1 52.97 4 ALA B N 1
ATOM 1309 C CA . ALA B 1 4 ? -2.58 -3.674 18.781 1 52.97 4 ALA B CA 1
ATOM 1310 C C . ALA B 1 4 ? -3.236 -2.836 17.688 1 52.97 4 ALA B C 1
ATOM 1312 O O . ALA B 1 4 ? -3.562 -3.352 16.625 1 52.97 4 ALA B O 1
ATOM 1313 N N . VAL B 1 5 ? -3.916 -1.762 18.109 1 61.09 5 VAL B N 1
ATOM 1314 C CA . VAL B 1 5 ? -4.633 -0.836 17.234 1 61.09 5 VAL B CA 1
ATOM 1315 C C . VAL B 1 5 ? -3.703 -0.335 16.125 1 61.09 5 VAL B C 1
ATOM 1317 O O . VAL B 1 5 ? -2.646 0.234 16.406 1 61.09 5 VAL B O 1
ATOM 1320 N N . ALA B 1 6 ? -3.99 -0.722 14.992 1 85.5 6 ALA B N 1
ATOM 1321 C CA . ALA B 1 6 ? -3.174 -0.285 13.859 1 85.5 6 ALA B CA 1
ATOM 1322 C C . ALA B 1 6 ? -3.154 1.236 13.75 1 85.5 6 ALA B C 1
ATOM 1324 O O . ALA B 1 6 ? -4.199 1.885 13.844 1 85.5 6 ALA B O 1
ATOM 1325 N N . ARG B 1 7 ? -2.02 1.918 13.953 1 94.69 7 ARG B N 1
ATOM 1326 C CA . ARG B 1 7 ? -1.812 3.338 13.688 1 94.69 7 ARG B CA 1
ATOM 1327 C C . ARG B 1 7 ? -1.628 3.6 12.195 1 94.69 7 ARG B C 1
ATOM 1329 O O . ARG B 1 7 ? -0.623 3.195 11.609 1 94.69 7 ARG B O 1
ATOM 1336 N N . VAL B 1 8 ? -2.566 4.34 11.633 1 96.38 8 VAL B N 1
ATOM 1337 C CA . VAL B 1 8 ? -2.584 4.562 10.195 1 96.38 8 VAL B CA 1
ATOM 1338 C C . VAL B 1 8 ? -2.33 6.039 9.898 1 96.38 8 VAL B C 1
ATOM 1340 O O . VAL B 1 8 ? -3.131 6.902 10.266 1 96.38 8 VAL B O 1
ATOM 1343 N N . LEU B 1 9 ? -1.195 6.34 9.258 1 98 9 LEU B N 1
ATOM 1344 C CA . LEU B 1 9 ? -0.894 7.699 8.82 1 98 9 LEU B CA 1
ATOM 1345 C C . LEU B 1 9 ? -1.341 7.918 7.379 1 98 9 LEU B C 1
ATOM 1347 O O . LEU B 1 9 ? -0.926 7.184 6.477 1 98 9 LEU B O 1
ATOM 1351 N N . VAL B 1 10 ? -2.148 8.914 7.184 1 98.06 10 VAL B N 1
ATOM 1352 C CA . VAL B 1 10 ? -2.625 9.219 5.84 1 98.06 10 VAL B CA 1
ATOM 1353 C C . VAL B 1 10 ? -2.135 10.602 5.414 1 98.06 10 VAL B C 1
ATOM 1355 O O . VAL B 1 10 ? -2.373 11.594 6.109 1 98.06 10 VAL B O 1
ATOM 1358 N N . ALA B 1 11 ? -1.421 10.609 4.309 1 96.94 11 ALA B N 1
ATOM 1359 C CA . ALA B 1 11 ? -1.01 11.883 3.723 1 96.94 11 ALA B CA 1
ATOM 1360 C C . ALA B 1 11 ? -2.07 12.414 2.764 1 96.94 11 ALA B C 1
ATOM 1362 O O . ALA B 1 11 ? -2.424 11.75 1.787 1 96.94 11 ALA B O 1
ATOM 1363 N N . VAL B 1 12 ? -2.531 13.68 3.031 1 95.31 12 VAL B N 1
ATOM 1364 C CA . VAL B 1 12 ? -3.518 14.281 2.143 1 95.31 12 VAL B CA 1
ATOM 1365 C C . VAL B 1 12 ? -3.006 15.625 1.638 1 95.31 12 VAL B C 1
ATOM 1367 O O . VAL B 1 12 ? -2.191 16.281 2.299 1 95.31 12 VAL B O 1
ATOM 1370 N N . ASP B 1 13 ? -3.5 15.969 0.466 1 89.94 13 ASP B N 1
ATOM 1371 C CA . ASP B 1 13 ? -3.137 17.266 -0.09 1 89.94 13 ASP B CA 1
ATOM 1372 C C . ASP B 1 13 ? -4.379 18.078 -0.45 1 89.94 13 ASP B C 1
ATOM 1374 O O . ASP B 1 13 ? -4.281 19.109 -1.127 1 89.94 13 ASP B O 1
ATOM 1378 N N . GLY B 1 14 ? -5.562 17.531 -0.083 1 90.38 14 GLY B N 1
ATOM 1379 C CA . GLY B 1 14 ? -6.816 18.219 -0.342 1 90.38 14 GLY B CA 1
ATOM 1380 C C . GLY B 1 14 ? -7.457 17.828 -1.655 1 90.38 14 GLY B C 1
ATOM 1381 O O . GLY B 1 14 ? -8.594 18.219 -1.942 1 90.38 14 GLY B O 1
ATOM 1382 N N . SER B 1 15 ? -6.781 17.078 -2.482 1 88.19 15 SER B N 1
ATOM 1383 C CA . SER B 1 15 ? -7.352 16.625 -3.744 1 88.19 15 SER B CA 1
ATOM 1384 C C . SER B 1 15 ? -8.375 15.516 -3.518 1 88.19 15 SER B C 1
ATOM 1386 O O . SER B 1 15 ? -8.383 14.875 -2.461 1 88.19 15 SER B O 1
ATOM 1388 N N . ASP B 1 16 ? -9.234 15.305 -4.484 1 89.88 16 ASP B N 1
ATOM 1389 C CA . ASP B 1 16 ? -10.203 14.219 -4.43 1 89.88 16 ASP B CA 1
ATOM 1390 C C . ASP B 1 16 ? -9.508 12.867 -4.301 1 89.88 16 ASP B C 1
ATOM 1392 O O . ASP B 1 16 ? -9.977 11.984 -3.584 1 89.88 16 ASP B O 1
ATOM 1396 N N . ALA B 1 17 ? -8.391 12.734 -4.961 1 90.25 17 ALA B N 1
ATOM 1397 C CA . ALA B 1 17 ? -7.645 11.484 -4.93 1 90.25 17 ALA B CA 1
ATOM 1398 C C . ALA B 1 17 ? -7.141 11.18 -3.523 1 90.25 17 ALA B C 1
ATOM 1400 O O . ALA B 1 17 ? -7.227 10.039 -3.057 1 90.25 17 ALA B O 1
ATOM 1401 N N . SER B 1 18 ? -6.598 12.195 -2.836 1 93.25 18 SER B N 1
ATOM 1402 C CA . SER B 1 18 ? -6.059 11.969 -1.499 1 93.25 18 SER B CA 1
ATOM 1403 C C . SER B 1 18 ? -7.172 11.695 -0.493 1 93.25 18 SER B C 1
ATOM 1405 O O . SER B 1 18 ? -6.996 10.914 0.439 1 93.25 18 SER B O 1
ATOM 1407 N N . MET B 1 19 ? -8.352 12.32 -0.71 1 94 19 MET B N 1
ATOM 1408 C CA . MET B 1 19 ? -9.484 12.047 0.165 1 94 19 MET B CA 1
ATOM 1409 C C . MET B 1 19 ? -10.047 10.656 -0.084 1 94 19 MET B C 1
ATOM 1411 O O . MET B 1 19 ? -10.477 9.977 0.852 1 94 19 MET B O 1
ATOM 1415 N N . GLU B 1 20 ? -10.023 10.281 -1.294 1 93.12 20 GLU B N 1
ATOM 1416 C CA . GLU B 1 20 ? -10.445 8.922 -1.602 1 93.12 20 GLU B CA 1
ATOM 1417 C C . GLU B 1 20 ? -9.508 7.898 -0.964 1 93.12 20 GLU B C 1
ATOM 1419 O O . GLU B 1 20 ? -9.945 6.848 -0.5 1 93.12 20 GLU B O 1
ATOM 1424 N N . ALA B 1 21 ? -8.211 8.195 -0.973 1 94.75 21 ALA B N 1
ATOM 1425 C CA . ALA B 1 21 ? -7.262 7.316 -0.305 1 94.75 21 ALA B CA 1
ATOM 1426 C C . ALA B 1 21 ? -7.598 7.16 1.175 1 94.75 21 ALA B C 1
ATOM 1428 O O . ALA B 1 21 ? -7.508 6.062 1.729 1 94.75 21 ALA B O 1
ATOM 1429 N N . LEU B 1 22 ? -8 8.25 1.769 1 95.56 22 LEU B N 1
ATOM 1430 C CA . LEU B 1 22 ? -8.43 8.219 3.162 1 95.56 22 LEU B CA 1
ATOM 1431 C C . LEU B 1 22 ? -9.633 7.305 3.342 1 95.56 22 LEU B C 1
ATOM 1433 O O . LEU B 1 22 ? -9.672 6.488 4.266 1 95.56 22 LEU B O 1
ATOM 1437 N N . ARG B 1 23 ? -10.578 7.391 2.48 1 93.38 23 ARG B N 1
ATOM 1438 C CA . ARG B 1 23 ? -11.781 6.57 2.557 1 93.38 23 ARG B CA 1
ATOM 1439 C C . ARG B 1 23 ? -11.445 5.094 2.354 1 93.38 23 ARG B C 1
ATOM 1441 O O . ARG B 1 23 ? -11.961 4.234 3.07 1 93.38 23 ARG B O 1
ATOM 1448 N N . VAL B 1 24 ? -10.617 4.859 1.414 1 90.56 24 VAL B N 1
ATOM 1449 C CA . VAL B 1 24 ? -10.195 3.49 1.146 1 90.56 24 VAL B CA 1
ATOM 1450 C C . VAL B 1 24 ? -9.523 2.902 2.387 1 90.56 24 VAL B C 1
ATOM 1452 O O . VAL B 1 24 ? -9.82 1.775 2.787 1 90.56 24 VAL B O 1
ATOM 1455 N N . ALA B 1 25 ? -8.594 3.662 2.963 1 92 25 ALA B N 1
ATOM 1456 C CA . ALA B 1 25 ? -7.895 3.209 4.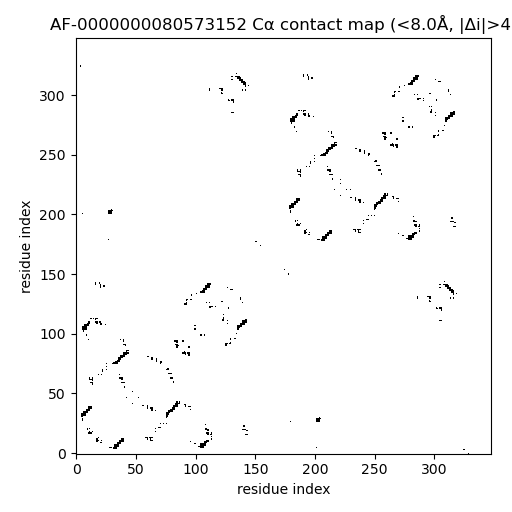164 1 92 25 ALA B CA 1
ATOM 1457 C C . ALA B 1 25 ? -8.883 2.863 5.273 1 92 25 ALA B C 1
ATOM 1459 O O . ALA B 1 25 ? -8.711 1.866 5.98 1 92 25 ALA B O 1
ATOM 1460 N N . SER B 1 26 ? -9.969 3.625 5.426 1 90.19 26 SER B N 1
ATOM 1461 C CA . SER B 1 26 ? -10.945 3.416 6.492 1 90.19 26 SER B CA 1
ATOM 1462 C C . SER B 1 26 ? -11.703 2.105 6.297 1 90.19 26 SER B C 1
ATOM 1464 O O . SER B 1 26 ? -12.258 1.557 7.25 1 90.19 26 SER B O 1
ATOM 1466 N N . ARG B 1 27 ? -11.664 1.602 5.082 1 85.88 27 ARG B N 1
ATOM 1467 C CA . ARG B 1 27 ? -12.406 0.384 4.777 1 85.88 27 ARG B CA 1
ATOM 1468 C C . ARG B 1 27 ? -11.5 -0.84 4.824 1 85.88 27 ARG B C 1
ATOM 1470 O O . ARG B 1 27 ? -11.977 -1.969 4.961 1 85.88 27 ARG B O 1
ATOM 1477 N N . ILE B 1 28 ? -10.219 -0.63 4.672 1 83.62 28 ILE B N 1
ATOM 1478 C CA . ILE B 1 28 ? -9.297 -1.75 4.531 1 83.62 28 ILE B CA 1
ATOM 1479 C C . ILE B 1 28 ? -8.734 -2.129 5.898 1 83.62 28 ILE B C 1
ATOM 1481 O O . ILE B 1 28 ? -8.445 -3.303 6.156 1 83.62 28 ILE B O 1
ATOM 1485 N N . VAL B 1 29 ? -8.562 -1.236 6.824 1 84 29 VAL B N 1
ATOM 1486 C CA . VAL B 1 29 ? -7.922 -1.506 8.109 1 84 29 VAL B CA 1
ATOM 1487 C C . VAL B 1 29 ? -8.953 -2.006 9.109 1 84 29 VAL B C 1
ATOM 1489 O O . VAL B 1 29 ? -10.156 -1.794 8.93 1 84 29 VAL B O 1
ATOM 1492 N N . PRO B 1 30 ? -8.547 -2.715 10.109 1 77.69 30 PRO B N 1
ATOM 1493 C CA . PRO B 1 30 ? -9.469 -3.211 11.141 1 77.69 30 PRO B CA 1
ATOM 1494 C C . PRO B 1 30 ? -10.195 -2.086 11.875 1 77.69 30 PRO B C 1
ATOM 1496 O O . PRO B 1 30 ? -9.688 -0.962 11.945 1 77.69 30 PRO B O 1
ATOM 1499 N N . SER B 1 31 ? -11.289 -2.631 12.398 1 77.5 31 SER B N 1
ATOM 1500 C CA . SER B 1 31 ? -12.031 -1.716 13.258 1 77.5 31 SER B CA 1
ATOM 1501 C C . SER B 1 31 ? -11.211 -1.317 14.477 1 77.5 31 SER B C 1
ATOM 1503 O O . SER B 1 31 ? -10.453 -2.129 15.016 1 77.5 31 SER B O 1
ATOM 1505 N N . GLY B 1 32 ? -11.078 -0.129 14.805 1 82.19 32 GLY B N 1
ATOM 1506 C CA . GLY B 1 32 ? -10.367 0.331 15.992 1 82.19 32 GLY B CA 1
ATOM 1507 C C . GLY B 1 32 ? -9.047 1.009 15.68 1 82.19 32 GLY B C 1
ATOM 1508 O O . GLY B 1 32 ? -8.375 1.511 16.578 1 82.19 32 GLY B O 1
ATOM 1509 N N . ALA B 1 33 ? -8.656 0.841 14.469 1 89.5 33 ALA B N 1
ATOM 1510 C CA . ALA B 1 33 ? -7.438 1.537 14.07 1 89.5 33 ALA B CA 1
ATOM 1511 C C . ALA B 1 33 ? -7.539 3.031 14.367 1 89.5 33 ALA B C 1
ATOM 1513 O O . ALA B 1 33 ? -8.633 3.598 14.383 1 89.5 33 ALA B O 1
ATOM 1514 N N . THR B 1 34 ? -6.441 3.609 14.711 1 94.31 34 THR B N 1
ATOM 1515 C CA . THR B 1 34 ? -6.359 5.055 14.891 1 94.31 34 THR B CA 1
ATOM 1516 C C . THR B 1 34 ? -5.703 5.715 13.68 1 94.31 34 THR B C 1
ATOM 1518 O O . THR B 1 34 ? -4.715 5.207 13.148 1 94.31 34 THR B O 1
ATOM 1521 N N . PHE B 1 35 ? -6.27 6.848 13.336 1 96.75 35 PHE B N 1
ATOM 1522 C CA . PHE B 1 35 ? -5.773 7.531 12.141 1 96.75 35 PHE B CA 1
ATOM 1523 C C . PHE B 1 35 ? -5.098 8.844 12.516 1 96.75 35 PHE B C 1
ATOM 1525 O O . PHE B 1 35 ? -5.559 9.555 13.406 1 96.75 35 PHE B O 1
ATOM 1532 N N . ARG B 1 36 ? -4.047 9.125 11.859 1 98.12 36 ARG B N 1
ATOM 1533 C CA . ARG B 1 36 ? -3.461 10.461 11.789 1 98.12 36 ARG B CA 1
ATOM 1534 C C . ARG B 1 36 ? -3.395 10.945 10.344 1 98.12 36 ARG B C 1
ATOM 1536 O O . ARG B 1 36 ? -2.818 10.281 9.484 1 98.12 36 ARG B O 1
ATOM 1543 N N . VAL B 1 37 ? -4.035 12.07 10.094 1 98.25 37 VAL B N 1
ATOM 1544 C CA . VAL B 1 37 ? -4.016 12.664 8.758 1 98.25 37 VAL B CA 1
ATOM 1545 C C . VAL B 1 37 ? -3.064 13.859 8.742 1 98.25 37 VAL B C 1
ATOM 1547 O O . VAL B 1 37 ? -3.158 14.75 9.586 1 98.25 37 VAL B O 1
ATOM 1550 N N . VAL B 1 38 ? -2.123 13.82 7.77 1 97.25 38 VAL B N 1
ATOM 1551 C CA . VAL B 1 38 ? -1.137 14.891 7.711 1 97.25 38 VAL B CA 1
ATOM 1552 C C . VAL B 1 38 ? -1.248 15.617 6.371 1 97.25 38 VAL B C 1
ATOM 1554 O O . VAL B 1 38 ? -1.433 14.992 5.328 1 97.25 38 VAL B O 1
ATOM 1557 N N . TYR B 1 39 ? -1.209 16.875 6.426 1 95.94 39 TYR B N 1
ATOM 1558 C CA . TYR B 1 39 ? -1.034 17.781 5.289 1 95.94 39 TYR B CA 1
ATOM 1559 C C . TYR B 1 39 ? 0.311 18.484 5.359 1 95.94 39 TYR B C 1
ATOM 1561 O O . TYR B 1 39 ? 0.646 19.094 6.379 1 95.94 39 TYR B O 1
ATOM 1569 N N . VAL B 1 40 ? 1.026 18.312 4.309 1 91.88 40 VAL B N 1
ATOM 1570 C CA . VAL B 1 40 ? 2.348 18.938 4.297 1 91.88 40 VAL B CA 1
ATOM 1571 C C . VAL B 1 40 ? 2.34 20.156 3.387 1 91.88 40 VAL B C 1
ATOM 1573 O O . VAL B 1 40 ? 2.135 20.031 2.176 1 91.88 40 VAL B O 1
ATOM 1576 N N . ALA B 1 41 ? 2.545 21.25 3.936 1 86.62 41 ALA B N 1
ATOM 1577 C CA . ALA B 1 41 ? 2.664 22.484 3.164 1 86.62 41 ALA B CA 1
ATOM 1578 C C . ALA B 1 41 ? 4.051 22.609 2.539 1 86.62 41 ALA B C 1
ATOM 1580 O O . ALA B 1 41 ? 5.062 22.547 3.242 1 86.62 41 ALA B O 1
ATOM 1581 N N . ASP B 1 42 ? 4.062 22.547 1.214 1 72.06 42 ASP B N 1
ATOM 1582 C CA . ASP B 1 42 ? 5.336 22.703 0.518 1 72.06 42 ASP B CA 1
ATOM 1583 C C . ASP B 1 42 ? 5.777 24.156 0.489 1 72.06 42 ASP B C 1
ATOM 1585 O O . ASP B 1 42 ? 5.188 24.969 -0.225 1 72.06 42 ASP B O 1
ATOM 1589 N N . GLY B 1 43 ? 6.602 24.5 1.422 1 63.09 43 GLY B N 1
ATOM 1590 C CA . GLY B 1 43 ? 7.09 25.875 1.518 1 63.09 43 GLY B CA 1
ATOM 1591 C C . GLY B 1 43 ? 7.871 26.312 0.293 1 63.09 43 GLY B C 1
ATOM 1592 O O . GLY B 1 43 ? 8.125 27.5 0.111 1 63.09 43 GLY B O 1
ATOM 1593 N N . HIS B 1 44 ? 8.484 25.344 -0.423 1 57.72 44 HIS B N 1
ATOM 1594 C CA . HIS B 1 44 ? 9.312 25.75 -1.551 1 57.72 44 HIS B CA 1
ATOM 1595 C C . HIS B 1 44 ? 8.453 26.172 -2.738 1 57.72 44 HIS B C 1
ATOM 1597 O O . HIS B 1 44 ? 8.977 26.641 -3.752 1 57.72 44 HIS B O 1
ATOM 1603 N N . SER B 1 45 ? 7.191 25.859 -2.623 1 51.69 45 SER B N 1
ATOM 1604 C CA . SER B 1 45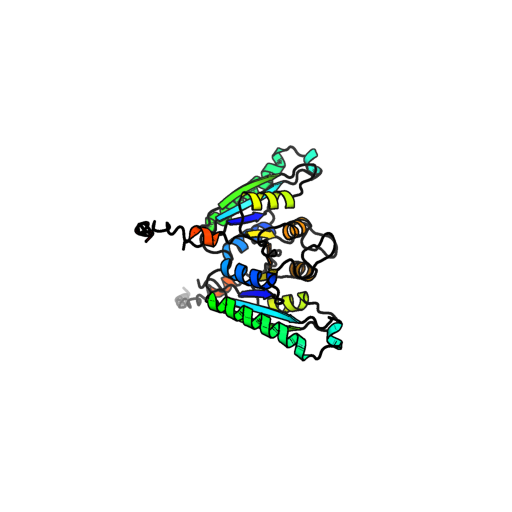 ? 6.547 26.344 -3.842 1 51.69 45 SER B CA 1
ATOM 1605 C C . SER B 1 45 ? 6.762 27.844 -4.035 1 51.69 45 SER B C 1
ATOM 1607 O O . SER B 1 45 ? 6.719 28.609 -3.07 1 51.69 45 SER B O 1
ATOM 1609 N N . GLY B 1 46 ? 7.812 28.109 -4.812 1 49.34 46 GLY B N 1
ATOM 1610 C CA . GLY B 1 46 ? 8.125 29.484 -5.191 1 49.34 46 GLY B CA 1
ATOM 1611 C C . GLY B 1 46 ? 6.988 30.453 -4.914 1 49.34 46 GLY B C 1
ATOM 1612 O O . GLY B 1 46 ? 7.18 31.672 -4.941 1 49.34 46 GLY B O 1
ATOM 1613 N N . LEU B 1 47 ? 5.945 29.938 -4.988 1 45.91 47 LEU B N 1
ATOM 1614 C CA . LEU B 1 47 ? 4.855 30.906 -4.875 1 45.91 47 LEU B CA 1
ATOM 1615 C C . LEU B 1 47 ? 4.707 31.391 -3.434 1 45.91 47 LEU B C 1
ATOM 1617 O O . LEU B 1 47 ? 4.004 32.375 -3.17 1 45.91 47 LEU B O 1
ATOM 1621 N N . ARG B 1 48 ? 5.312 30.656 -2.584 1 50.97 48 ARG B N 1
ATOM 1622 C CA . ARG B 1 48 ? 5.145 31 -1.177 1 50.97 48 ARG B CA 1
ATOM 1623 C C . ARG B 1 48 ? 5.82 32.344 -0.859 1 50.97 48 ARG B C 1
ATOM 1625 O O . ARG B 1 48 ? 5.457 33 0.109 1 50.97 48 ARG B O 1
ATOM 1632 N N . GLU B 1 49 ? 6.887 32.469 -1.521 1 49.47 49 GLU B N 1
ATOM 1633 C CA . GLU B 1 49 ? 7.477 33.781 -1.284 1 49.47 49 GLU B CA 1
ATOM 1634 C C . GLU B 1 49 ? 6.465 34.875 -1.552 1 49.47 49 GLU B C 1
ATOM 1636 O O . GLU B 1 49 ? 6.578 35.969 -0.995 1 49.47 49 GLU B O 1
ATOM 1641 N N . LEU B 1 50 ? 5.613 34.562 -2.436 1 50 50 LEU B N 1
ATOM 1642 C CA . LEU B 1 50 ? 4.793 35.688 -2.803 1 50 50 LEU B CA 1
ATOM 1643 C C . LEU B 1 50 ? 3.488 35.719 -2.012 1 50 50 LEU B C 1
ATOM 1645 O O . LEU B 1 50 ? 2.758 36.719 -2.025 1 50 50 LEU B O 1
ATOM 1649 N N . LEU B 1 51 ? 3.232 34.5 -1.425 1 50.75 51 LEU B N 1
ATOM 1650 C CA . LEU B 1 51 ? 1.941 34.531 -0.747 1 50.75 51 LEU B CA 1
ATOM 1651 C C . LEU B 1 51 ? 2.123 34.562 0.767 1 50.75 51 LEU B C 1
ATOM 1653 O O . LEU B 1 51 ? 3.105 34.031 1.292 1 50.75 51 LEU B O 1
ATOM 1657 N N . PRO B 1 52 ? 1.426 35.469 1.368 1 50.91 52 PRO B N 1
ATOM 1658 C CA . PRO B 1 52 ? 1.529 35.562 2.826 1 50.91 52 PRO B CA 1
ATOM 1659 C C . PRO B 1 52 ? 1.419 34.219 3.518 1 50.91 52 PRO B C 1
ATOM 1661 O O . PRO B 1 52 ? 0.737 33.312 3.018 1 50.91 52 PRO B O 1
ATOM 1664 N N . HIS B 1 53 ? 2.256 33.844 4.441 1 52.09 53 HIS B N 1
ATOM 1665 C CA . HIS B 1 53 ? 2.375 32.625 5.242 1 52.09 53 HIS B CA 1
ATOM 1666 C C . HIS B 1 53 ? 1.004 32.062 5.578 1 52.09 53 HIS B C 1
ATOM 1668 O O . HIS B 1 53 ? 0.85 30.828 5.707 1 52.09 53 HIS B O 1
ATOM 1674 N N . GLY B 1 54 ? 0.003 32.844 5.613 1 52.47 54 GLY B N 1
ATOM 1675 C CA . GLY B 1 54 ? -1.334 32.469 6.062 1 52.47 54 GLY B CA 1
ATOM 1676 C C . GLY B 1 54 ? -2.117 31.688 5.027 1 52.47 54 GLY B C 1
ATOM 1677 O O . GLY B 1 54 ? -3.127 31.062 5.355 1 52.47 54 GLY B O 1
ATOM 1678 N N . PHE B 1 55 ? -1.814 31.828 3.768 1 51.69 55 PHE B N 1
ATOM 1679 C CA . PHE B 1 55 ? -2.621 31.281 2.686 1 51.69 55 PHE B CA 1
ATOM 1680 C C . PHE B 1 55 ? -2.459 29.766 2.609 1 51.69 55 PHE B C 1
ATOM 1682 O O . PHE B 1 55 ? -3.428 29.047 2.355 1 51.69 55 PHE B O 1
ATOM 1689 N N . PHE B 1 56 ? -1.287 29.312 2.887 1 56.31 56 PHE B N 1
ATOM 1690 C CA . PHE B 1 56 ? -1.045 27.891 2.816 1 56.31 56 PHE B CA 1
ATOM 1691 C C . PHE B 1 56 ? -1.706 27.172 3.986 1 56.31 56 PHE B C 1
ATOM 1693 O O . PHE B 1 56 ? -2.182 26.031 3.84 1 56.31 56 PHE B O 1
ATOM 1700 N N . ASP B 1 57 ? -1.954 28.016 4.961 1 63.41 57 ASP B N 1
ATOM 1701 C CA . ASP B 1 57 ? -2.578 27.469 6.164 1 63.41 57 ASP B CA 1
ATOM 1702 C C . ASP B 1 57 ? -4.066 27.203 5.941 1 63.41 57 ASP B C 1
ATOM 1704 O O . ASP B 1 57 ? -4.621 26.25 6.484 1 63.41 57 ASP B O 1
ATOM 1708 N N . HIS B 1 58 ? -4.527 27.891 4.914 1 76 58 HIS B N 1
ATOM 1709 C CA . HIS B 1 58 ? -5.969 27.766 4.742 1 76 58 HIS B CA 1
ATOM 1710 C C . HIS B 1 58 ? -6.32 26.469 4.012 1 76 58 HIS B C 1
ATOM 1712 O O . HIS B 1 58 ? -7.27 25.781 4.383 1 76 58 HIS B O 1
ATOM 1718 N N . ASP B 1 59 ? -5.523 26.156 3.09 1 84.88 59 ASP B N 1
ATOM 1719 C CA . ASP B 1 59 ? -5.805 24.953 2.33 1 84.88 59 ASP B CA 1
ATOM 1720 C C . ASP B 1 59 ? -5.594 23.703 3.188 1 84.88 59 ASP B C 1
ATOM 1722 O O . ASP B 1 59 ? -6.398 22.766 3.148 1 84.88 59 ASP B O 1
ATOM 1726 N N . GLY B 1 60 ? -4.57 23.812 3.924 1 91.62 60 GLY B N 1
ATOM 1727 C CA . GLY B 1 60 ? -4.297 22.703 4.816 1 91.62 60 GLY B CA 1
ATOM 1728 C C . GLY B 1 60 ? -5.363 22.516 5.883 1 91.62 60 GLY B C 1
ATOM 1729 O O . GLY B 1 60 ? -5.809 21.391 6.133 1 91.62 60 GLY B O 1
ATOM 1730 N N . THR B 1 61 ? -5.773 23.641 6.391 1 92.94 61 THR B N 1
ATOM 1731 C CA . THR B 1 61 ? -6.801 23.609 7.426 1 92.94 61 THR B CA 1
ATOM 1732 C C . THR B 1 61 ? -8.102 23.031 6.871 1 92.94 61 THR B C 1
ATOM 1734 O O . THR B 1 61 ? -8.75 22.203 7.516 1 92.94 61 THR B O 1
ATOM 1737 N N . ARG B 1 62 ? -8.453 23.453 5.73 1 94.38 62 ARG B N 1
ATOM 1738 C CA . ARG B 1 62 ? -9.672 22.953 5.098 1 94.38 62 ARG B CA 1
ATOM 1739 C C . ARG B 1 62 ? -9.57 21.469 4.805 1 94.38 62 ARG B C 1
ATOM 1741 O O . ARG B 1 62 ? -10.508 20.719 5.078 1 94.38 62 ARG B O 1
ATOM 1748 N N . ALA B 1 63 ? -8.484 21.078 4.25 1 94.88 63 ALA B N 1
ATOM 1749 C CA . ALA B 1 63 ? -8.273 19.656 3.922 1 94.88 63 ALA B CA 1
ATOM 1750 C C . ALA B 1 63 ? -8.352 18.797 5.172 1 94.88 63 ALA B C 1
ATOM 1752 O O . ALA B 1 63 ? -8.977 17.734 5.164 1 94.88 63 ALA B O 1
ATOM 1753 N N . LEU B 1 64 ? -7.734 19.281 6.172 1 97.31 64 LEU B N 1
ATOM 1754 C CA . LEU B 1 64 ? -7.699 18.516 7.414 1 97.31 64 LEU B CA 1
ATOM 1755 C C . LEU B 1 64 ? -9.078 18.469 8.062 1 97.31 64 LEU B C 1
ATOM 1757 O O . LEU B 1 64 ? -9.461 17.453 8.648 1 97.31 64 LEU B O 1
ATOM 1761 N N . ALA B 1 65 ? -9.781 19.516 7.965 1 97.31 65 ALA B N 1
ATOM 1762 C CA . ALA B 1 65 ? -11.148 19.531 8.492 1 97.31 65 ALA B CA 1
ATOM 1763 C C . ALA B 1 65 ? -12.031 18.531 7.746 1 97.31 65 ALA B C 1
ATOM 1765 O O . ALA B 1 65 ? -12.836 17.828 8.367 1 97.31 65 ALA B O 1
ATOM 1766 N N . GLU B 1 66 ? -11.914 18.531 6.504 1 96.69 66 GLU B N 1
ATOM 1767 C CA . GLU B 1 66 ? -12.656 17.578 5.695 1 96.69 66 GLU B CA 1
ATOM 1768 C C . GLU B 1 66 ? -12.289 16.141 6.066 1 96.69 66 GLU B C 1
ATOM 1770 O O . GLU B 1 66 ? -13.164 15.281 6.18 1 96.69 66 GLU B O 1
ATOM 1775 N N . ALA B 1 67 ? -11.023 15.891 6.25 1 97.31 67 ALA B N 1
ATOM 1776 C CA . ALA B 1 67 ? -10.555 14.562 6.633 1 97.31 67 ALA B CA 1
ATOM 1777 C C . ALA B 1 67 ? -11.148 14.133 7.969 1 97.31 67 ALA B C 1
ATOM 1779 O O . ALA B 1 67 ? -11.578 12.992 8.125 1 97.31 67 ALA B O 1
ATOM 1780 N N . GLU B 1 68 ? -11.133 15.031 8.859 1 97.12 68 GLU B N 1
ATOM 1781 C CA . GLU B 1 68 ? -11.719 14.742 10.172 1 97.12 68 GLU B CA 1
ATOM 1782 C C . GLU B 1 68 ? -13.195 14.367 10.047 1 97.12 68 GLU B C 1
ATOM 1784 O O . GLU B 1 68 ? -13.656 13.438 10.703 1 97.12 68 GLU B O 1
ATOM 1789 N N . ALA B 1 69 ? -13.883 15.07 9.25 1 96.56 69 ALA B N 1
ATOM 1790 C CA . ALA B 1 69 ? -15.305 14.797 9.047 1 96.56 69 ALA B CA 1
ATOM 1791 C C . ALA B 1 69 ? -15.523 13.406 8.477 1 96.56 69 ALA B C 1
ATOM 1793 O O . ALA B 1 69 ? -16.422 12.672 8.914 1 96.56 69 ALA B O 1
ATOM 1794 N N . VAL B 1 70 ? -14.75 13.047 7.5 1 94.19 70 VAL B N 1
ATOM 1795 C CA . VAL B 1 70 ? -14.828 11.734 6.867 1 94.19 70 VAL B CA 1
ATOM 1796 C C . VAL B 1 70 ? -14.625 10.648 7.914 1 94.19 70 VAL B C 1
ATOM 1798 O O . VAL B 1 70 ? -15.383 9.68 7.969 1 94.19 70 VAL B O 1
ATOM 1801 N N . MET B 1 71 ? -13.633 10.789 8.703 1 94.81 71 MET B N 1
ATOM 1802 C CA . MET B 1 71 ? -13.281 9.766 9.672 1 94.81 71 MET B CA 1
ATOM 1803 C C . MET B 1 71 ? -14.32 9.688 10.789 1 94.81 71 MET B C 1
ATOM 1805 O O . MET B 1 71 ? -14.617 8.602 11.297 1 94.81 71 MET B O 1
ATOM 1809 N N . LYS B 1 72 ? -14.859 10.797 11.188 1 93.69 72 LYS B N 1
ATOM 1810 C CA . LYS B 1 72 ? -15.922 10.82 12.195 1 93.69 72 LYS B CA 1
ATOM 1811 C C . LYS B 1 72 ? -17.156 10.07 11.703 1 93.69 72 LYS B C 1
ATOM 1813 O O . LYS B 1 72 ? -17.781 9.32 12.461 1 93.69 72 LYS B O 1
ATOM 1818 N N . ARG B 1 73 ? -17.438 10.25 10.484 1 91.44 73 ARG B N 1
ATOM 1819 C CA . ARG B 1 73 ? -18.578 9.539 9.891 1 91.44 73 ARG B CA 1
ATOM 1820 C C . ARG B 1 73 ? -18.344 8.031 9.898 1 91.44 73 ARG B C 1
ATOM 1822 O O . ARG B 1 73 ? -19.281 7.254 10.023 1 91.44 73 ARG B O 1
ATOM 1829 N N . ALA B 1 74 ? -17.094 7.672 9.812 1 88.75 74 ALA B N 1
ATOM 1830 C CA . ALA B 1 74 ? -16.734 6.258 9.797 1 88.75 74 ALA B CA 1
ATOM 1831 C C . ALA B 1 74 ? -16.547 5.727 11.219 1 88.75 74 ALA B C 1
ATOM 1833 O O . ALA B 1 74 ? -16.219 4.555 11.414 1 88.75 74 ALA B O 1
ATOM 1834 N N . SER B 1 75 ? -16.719 6.578 12.188 1 91.31 75 SER B N 1
ATOM 1835 C CA . SER B 1 75 ? -16.562 6.242 13.602 1 91.31 75 SER B CA 1
ATOM 1836 C C . SER B 1 75 ? -15.156 5.727 13.898 1 91.31 75 SER B C 1
ATOM 1838 O O . SER B 1 75 ? -14.984 4.762 14.641 1 91.31 75 SER B O 1
ATOM 1840 N N . LEU B 1 76 ? -14.188 6.355 13.266 1 91.5 76 LEU B N 1
ATOM 1841 C CA . LEU B 1 76 ? -12.789 6.016 13.5 1 91.5 76 LEU B CA 1
ATOM 1842 C C . LEU B 1 76 ? -12.062 7.168 14.188 1 91.5 76 LEU B C 1
ATOM 1844 O O . LEU B 1 76 ? -12.211 8.328 13.789 1 91.5 76 LEU B O 1
ATOM 1848 N N . PRO B 1 77 ? -11.305 6.789 15.227 1 94.38 77 PRO B N 1
ATOM 1849 C CA . PRO B 1 77 ? -10.508 7.84 15.867 1 94.38 77 PRO B CA 1
ATOM 1850 C C . PRO B 1 77 ? -9.523 8.5 14.906 1 94.38 77 PRO B C 1
ATOM 1852 O O . PRO B 1 77 ? -8.859 7.809 14.125 1 94.38 77 PRO B O 1
ATOM 1855 N N . VAL B 1 78 ? -9.516 9.867 14.977 1 96.5 78 VAL B N 1
ATOM 1856 C CA . VAL B 1 78 ? -8.656 10.57 14.031 1 96.5 78 VAL B CA 1
ATOM 1857 C C . VAL B 1 78 ? -8 11.766 14.719 1 96.5 78 VAL B C 1
ATOM 1859 O O . VAL B 1 78 ? -8.633 12.445 15.531 1 96.5 78 VAL B O 1
ATOM 1862 N N . GLU B 1 79 ? -6.781 11.938 14.477 1 97.31 79 GLU B N 1
ATOM 1863 C CA . GLU B 1 79 ? -6.066 13.18 14.742 1 97.31 79 GLU B CA 1
ATOM 1864 C C . GLU B 1 79 ? -5.465 13.758 13.461 1 97.31 79 GLU B C 1
ATOM 1866 O O . GLU B 1 79 ? -5.273 13.039 12.484 1 97.31 79 GLU B O 1
ATOM 1871 N N . THR B 1 80 ? -5.254 15.062 13.43 1 97.31 80 THR B N 1
ATOM 1872 C CA . THR B 1 80 ? -4.719 15.719 12.242 1 97.31 80 THR B CA 1
ATOM 1873 C C . THR B 1 80 ? -3.428 16.453 12.57 1 97.31 80 THR B C 1
ATOM 1875 O O . THR B 1 80 ? -3.178 16.812 13.727 1 97.31 80 THR B O 1
ATOM 1878 N N . ALA B 1 81 ? -2.574 16.609 11.57 1 95.75 81 ALA B N 1
ATOM 1879 C CA . ALA B 1 81 ? -1.314 17.328 11.703 1 95.75 81 ALA B CA 1
ATOM 1880 C C . ALA B 1 81 ? -1.02 18.156 10.453 1 95.75 81 ALA B C 1
ATOM 1882 O O . ALA B 1 81 ? -1.274 17.703 9.328 1 95.75 81 ALA B O 1
ATOM 1883 N N . LEU B 1 82 ? -0.535 19.312 10.672 1 93.19 82 LEU B N 1
ATOM 1884 C CA . LEU B 1 82 ? -0.019 20.156 9.594 1 93.19 82 LEU B CA 1
ATOM 1885 C C . LEU B 1 82 ? 1.506 20.172 9.602 1 93.19 82 LEU B C 1
ATOM 1887 O O . LEU B 1 82 ? 2.123 20.578 10.594 1 93.19 82 LEU B O 1
ATOM 1891 N N . GLY B 1 83 ? 2.07 19.547 8.602 1 89.62 83 GLY B N 1
ATOM 1892 C CA . GLY B 1 83 ? 3.518 19.594 8.445 1 89.62 83 GLY B CA 1
ATOM 1893 C C . GLY B 1 83 ? 3.988 20.641 7.465 1 89.62 83 GLY B C 1
ATOM 1894 O O . GLY B 1 83 ? 3.203 21.141 6.652 1 89.62 83 GLY B O 1
ATOM 1895 N N . GLU B 1 84 ? 5.258 21.031 7.582 1 85.5 84 GLU B N 1
ATOM 1896 C CA . GLU B 1 84 ? 5.883 21.969 6.66 1 85.5 84 GLU B CA 1
ATOM 1897 C C . GLU B 1 84 ? 7.281 21.516 6.258 1 85.5 84 GLU B C 1
ATOM 1899 O O . GLU B 1 84 ? 8.031 21 7.086 1 85.5 84 GLU B O 1
ATOM 1904 N N . THR B 1 85 ? 7.461 21.609 4.953 1 83.5 85 THR B N 1
ATOM 1905 C CA . THR B 1 85 ? 8.812 21.281 4.504 1 83.5 85 THR B CA 1
ATOM 1906 C C . THR B 1 85 ? 9.805 22.359 4.957 1 83.5 85 THR B C 1
ATOM 1908 O O . THR B 1 85 ? 9.438 23.516 5.113 1 83.5 85 THR B O 1
ATOM 1911 N N . ASP B 1 86 ? 10.938 21.828 5.5 1 68.69 86 ASP B N 1
ATOM 1912 C CA . ASP B 1 86 ? 11.992 22.797 5.754 1 68.69 86 ASP B CA 1
ATOM 1913 C C . ASP B 1 86 ? 12.734 23.156 4.469 1 68.69 86 ASP B C 1
ATOM 1915 O O . ASP B 1 86 ? 12.781 22.359 3.531 1 68.69 86 ASP B O 1
ATOM 1919 N N . LEU B 1 87 ? 12.891 24.516 4.074 1 56.66 87 LEU B N 1
ATOM 1920 C CA . LEU B 1 87 ? 13.438 25.172 2.895 1 56.66 87 LEU B CA 1
ATOM 1921 C C . LEU B 1 87 ? 14.57 24.344 2.291 1 56.66 87 LEU B C 1
ATOM 1923 O O . LEU B 1 87 ? 14.742 24.328 1.069 1 56.66 87 LEU B O 1
ATOM 1927 N N . GLU B 1 88 ? 15.422 23.766 2.984 1 51.66 88 GLU B N 1
ATOM 1928 C CA . GLU B 1 88 ? 16.672 23.375 2.342 1 51.66 88 GLU B CA 1
ATOM 1929 C C . GLU B 1 88 ? 16.609 21.938 1.848 1 51.66 88 GLU B C 1
ATOM 1931 O O . GLU B 1 88 ? 17.094 21.625 0.761 1 51.66 88 GLU B O 1
ATOM 1936 N N . TYR B 1 89 ? 16.047 21.047 2.795 1 51.44 89 TYR B N 1
ATOM 1937 C CA . TYR B 1 89 ? 16.438 19.688 2.438 1 51.44 89 TYR B CA 1
ATOM 1938 C C . TYR B 1 89 ? 15.25 18.75 2.541 1 51.44 89 TYR B C 1
ATOM 1940 O O . TYR B 1 89 ? 15.32 17.594 2.08 1 51.44 89 TYR B O 1
ATOM 1948 N N . ASP B 1 90 ? 14.062 19.344 3.043 1 62.91 90 ASP B N 1
ATOM 1949 C CA . ASP B 1 90 ? 13.109 18.297 3.414 1 62.91 90 ASP B CA 1
ATOM 1950 C C . ASP B 1 90 ? 11.859 18.344 2.539 1 62.91 90 ASP B C 1
ATOM 1952 O O . ASP B 1 90 ? 11.094 19.312 2.605 1 62.91 90 ASP B O 1
ATOM 1956 N N . GLY B 1 91 ? 11.859 17.469 1.574 1 83.06 91 GLY B N 1
ATOM 1957 C CA . GLY B 1 91 ? 10.688 17.406 0.716 1 83.06 91 GLY B CA 1
ATOM 1958 C C . GLY B 1 91 ? 9.484 16.781 1.396 1 83.06 91 GLY B C 1
ATOM 1959 O O . GLY B 1 91 ? 9.531 16.453 2.584 1 83.06 91 GLY B O 1
ATOM 1960 N N . VAL B 1 92 ? 8.43 16.891 0.915 1 88.75 92 VAL B N 1
ATOM 1961 C CA . VAL B 1 92 ? 7.137 16.438 1.406 1 88.75 92 VAL B CA 1
ATOM 1962 C C . VAL B 1 92 ? 7.262 15 1.931 1 88.75 92 VAL B C 1
ATOM 1964 O O . VAL B 1 92 ? 6.805 14.695 3.033 1 88.75 92 VAL B O 1
ATOM 1967 N N . ALA B 1 93 ? 7.996 14.18 1.233 1 91.06 93 ALA B N 1
ATOM 1968 C CA . ALA B 1 93 ? 8.164 12.789 1.644 1 91.06 93 ALA B CA 1
ATOM 1969 C C . ALA B 1 93 ? 8.898 12.695 2.975 1 91.06 93 ALA B C 1
ATOM 1971 O O . ALA B 1 93 ? 8.555 11.875 3.828 1 91.06 93 ALA B O 1
ATOM 1972 N N . SER B 1 94 ? 9.898 13.539 3.125 1 92.12 94 SER B N 1
ATOM 1973 C CA . SER B 1 94 ? 10.68 13.531 4.359 1 92.12 94 SER B CA 1
ATOM 1974 C C . SER B 1 94 ? 9.805 13.875 5.562 1 92.12 94 SER B C 1
ATOM 1976 O O . SER B 1 94 ? 9.961 13.281 6.633 1 92.12 94 SER B O 1
ATOM 1978 N N . VAL B 1 95 ? 8.914 14.781 5.375 1 93.31 95 VAL B N 1
ATOM 1979 C CA . VAL B 1 95 ? 8.016 15.172 6.453 1 93.31 95 VAL B CA 1
ATOM 1980 C C . VAL B 1 95 ? 7.059 14.023 6.773 1 93.31 95 VAL B C 1
ATOM 1982 O O . VAL B 1 95 ? 6.832 13.703 7.941 1 93.31 95 VAL B O 1
ATOM 1985 N N . ILE B 1 96 ? 6.543 13.391 5.781 1 95.38 96 ILE B N 1
ATOM 1986 C CA . ILE B 1 96 ? 5.633 12.266 5.961 1 95.38 96 ILE B CA 1
ATOM 1987 C C . ILE B 1 96 ? 6.352 11.133 6.699 1 95.38 96 ILE B C 1
ATOM 1989 O O . ILE B 1 96 ? 5.809 10.57 7.648 1 95.38 96 ILE B O 1
ATOM 1993 N N . LEU B 1 97 ? 7.535 10.883 6.266 1 95.12 97 LEU B N 1
ATOM 1994 C CA . LEU B 1 97 ? 8.305 9.789 6.855 1 95.12 97 LEU B CA 1
ATOM 1995 C C . LEU B 1 97 ? 8.672 10.109 8.305 1 95.12 97 LEU B C 1
ATOM 1997 O O . LEU B 1 97 ? 8.664 9.227 9.156 1 95.12 97 LEU B O 1
ATOM 2001 N N . ARG B 1 98 ? 9.055 11.312 8.562 1 95.12 98 ARG B N 1
ATOM 2002 C CA . ARG B 1 98 ? 9.328 11.734 9.93 1 95.12 98 ARG B CA 1
ATOM 2003 C C . ARG B 1 98 ? 8.094 11.57 10.812 1 95.12 98 ARG B C 1
ATOM 2005 O O . ARG B 1 98 ? 8.188 11.062 11.938 1 95.12 98 ARG B O 1
ATOM 2012 N N . GLU B 1 99 ? 6.949 12.008 10.305 1 95.88 99 GLU B N 1
ATOM 2013 C CA . GLU B 1 99 ? 5.699 11.836 11.039 1 95.88 99 GLU B CA 1
ATOM 2014 C C . GLU B 1 99 ? 5.41 10.359 11.297 1 95.88 99 GLU B C 1
ATOM 2016 O O . GLU B 1 99 ? 4.977 9.992 12.391 1 95.88 99 GLU B O 1
ATOM 2021 N N . ALA B 1 100 ? 5.617 9.539 10.32 1 96.75 100 ALA B N 1
ATOM 2022 C CA . ALA B 1 100 ? 5.383 8.102 10.453 1 96.75 100 ALA B CA 1
ATOM 2023 C C . ALA B 1 100 ? 6.254 7.5 11.547 1 96.75 100 ALA B C 1
ATOM 2025 O O . ALA B 1 100 ? 5.781 6.707 12.359 1 96.75 100 ALA B O 1
ATOM 2026 N N . ARG B 1 101 ? 7.484 7.879 11.547 1 96.06 101 ARG B N 1
ATOM 2027 C CA . ARG B 1 101 ? 8.43 7.359 12.531 1 96.06 101 ARG B CA 1
ATOM 2028 C C . ARG B 1 101 ? 8.07 7.832 13.938 1 96.06 101 ARG B C 1
ATOM 2030 O O . ARG B 1 101 ? 8 7.023 14.867 1 96.06 101 ARG B O 1
ATOM 2037 N N . GLN B 1 102 ? 7.832 9.102 14.039 1 95.88 102 GLN B N 1
ATOM 2038 C CA . GLN B 1 102 ? 7.555 9.695 15.344 1 95.88 102 GLN B CA 1
ATOM 2039 C C . GLN B 1 102 ? 6.262 9.141 15.93 1 95.88 102 GLN B C 1
ATOM 2041 O O . GLN B 1 102 ? 6.164 8.922 17.141 1 95.88 102 GLN B O 1
ATOM 2046 N N . TRP B 1 103 ? 5.285 8.953 15.125 1 96 103 TRP B N 1
ATOM 2047 C CA . TRP B 1 103 ? 3.98 8.477 15.578 1 96 103 TRP B CA 1
ATOM 2048 C C . TRP B 1 103 ? 3.951 6.953 15.648 1 96 103 TRP B C 1
ATOM 2050 O O . TRP B 1 103 ? 2.939 6.359 16.031 1 96 103 TRP B O 1
ATOM 2060 N N . ARG B 1 104 ? 5.027 6.336 15.141 1 95.25 104 ARG B N 1
ATOM 2061 C CA . ARG B 1 104 ? 5.137 4.883 15.086 1 95.25 104 ARG B CA 1
ATOM 2062 C C . ARG B 1 104 ? 3.994 4.277 14.273 1 95.25 104 ARG B C 1
ATOM 2064 O O . ARG B 1 104 ? 3.324 3.352 14.734 1 95.25 104 ARG B O 1
ATOM 2071 N N . ALA B 1 105 ? 3.84 4.805 13.102 1 96 105 ALA B N 1
ATOM 2072 C CA . ALA B 1 105 ? 2.789 4.332 12.211 1 96 105 ALA B CA 1
ATOM 2073 C C . ALA B 1 105 ? 3.018 2.873 11.812 1 96 105 ALA B C 1
ATOM 2075 O O . ALA B 1 105 ? 4.152 2.461 11.57 1 96 105 ALA B O 1
ATOM 2076 N N . ASP B 1 106 ? 1.926 2.145 11.719 1 93.31 106 ASP B N 1
ATOM 2077 C CA . ASP B 1 106 ? 1.962 0.773 11.219 1 93.31 106 ASP B CA 1
ATOM 2078 C C . ASP B 1 106 ? 1.695 0.726 9.719 1 93.31 106 ASP B C 1
ATOM 2080 O O . ASP B 1 106 ? 1.979 -0.28 9.062 1 93.31 106 ASP B O 1
ATOM 2084 N N . LEU B 1 107 ? 1.159 1.797 9.266 1 94.69 107 LEU B N 1
ATOM 2085 C CA . LEU B 1 107 ? 0.762 1.909 7.863 1 94.69 107 LEU B CA 1
ATOM 2086 C C . LEU B 1 107 ? 0.773 3.365 7.41 1 94.69 107 LEU B C 1
ATOM 2088 O O . LEU B 1 107 ? 0.306 4.25 8.133 1 94.69 107 LEU B O 1
ATOM 2092 N N . VAL B 1 108 ? 1.366 3.598 6.289 1 96.94 108 VAL B N 1
ATOM 2093 C CA . VAL B 1 108 ? 1.244 4.895 5.625 1 96.94 108 VAL B CA 1
ATOM 2094 C C . VAL B 1 108 ? 0.348 4.762 4.398 1 96.94 108 VAL B C 1
ATOM 2096 O O . VAL B 1 108 ? 0.466 3.801 3.635 1 96.94 108 VAL B O 1
ATOM 2099 N N . VAL B 1 109 ? -0.565 5.711 4.203 1 97 109 VAL B N 1
ATOM 2100 C CA . VAL B 1 109 ? -1.499 5.711 3.084 1 97 109 VAL B CA 1
ATOM 2101 C C . VAL B 1 109 ? -1.35 7 2.283 1 97 109 VAL B C 1
ATOM 2103 O O . VAL B 1 109 ? -1.281 8.094 2.857 1 97 109 VAL B O 1
ATOM 2106 N N . MET B 1 110 ? -1.312 6.867 0.971 1 95.56 110 MET B N 1
ATOM 2107 C CA . MET B 1 110 ? -1.236 8.039 0.105 1 95.56 110 MET B CA 1
ATOM 2108 C C . MET B 1 110 ? -1.813 7.738 -1.273 1 95.56 110 MET B C 1
ATOM 2110 O O . MET B 1 110 ? -1.939 6.574 -1.656 1 95.56 110 MET B O 1
ATOM 2114 N N . ALA B 1 111 ? -2.195 8.773 -1.981 1 92.88 111 ALA B N 1
ATOM 2115 C CA . ALA B 1 111 ? -2.646 8.648 -3.365 1 92.88 111 ALA B CA 1
ATOM 2116 C C . ALA B 1 111 ? -1.465 8.672 -4.332 1 92.88 111 ALA B C 1
ATOM 2118 O O . ALA B 1 111 ? -0.459 9.336 -4.074 1 92.88 111 ALA B O 1
ATOM 2119 N N . SER B 1 112 ? -1.518 7.82 -5.422 1 83.62 112 SER B N 1
ATOM 2120 C CA . SER B 1 112 ? -0.443 7.781 -6.406 1 83.62 112 SER B CA 1
ATOM 2121 C C . SER B 1 112 ? -0.344 9.094 -7.172 1 83.62 112 SER B C 1
ATOM 2123 O O . SER B 1 112 ? 0.739 9.484 -7.617 1 83.62 112 SER B O 1
ATOM 2125 N N . SER B 1 113 ? -1.577 9.664 -7.793 1 66.88 113 SER B N 1
ATOM 2126 C CA . SER B 1 113 ? -1.529 10.789 -8.719 1 66.88 113 SER B CA 1
ATOM 2127 C C . SER B 1 113 ? -1.599 12.125 -7.98 1 66.88 113 SER B C 1
ATOM 2129 O O . SER B 1 113 ? -2.574 12.398 -7.281 1 66.88 113 SER B O 1
ATOM 2131 N N . SER B 1 114 ? -0.725 12.602 -7.219 1 53.88 114 SER B N 1
ATOM 2132 C CA . SER B 1 114 ? -1.101 13.984 -6.949 1 53.88 114 SER B CA 1
ATOM 2133 C C . SER B 1 114 ? -0.904 14.859 -8.18 1 53.88 114 SER B C 1
ATOM 2135 O O . SER B 1 114 ? -1.733 15.719 -8.477 1 53.88 114 SER B O 1
ATOM 2137 N N . ARG B 1 115 ? 0.206 15.172 -8.68 1 49.06 115 ARG B N 1
ATOM 2138 C CA . ARG B 1 115 ? 0.389 16.109 -9.789 1 49.06 115 ARG B CA 1
ATOM 2139 C C . ARG B 1 115 ? 0.809 15.375 -11.055 1 49.06 115 ARG B C 1
ATOM 2141 O O . ARG B 1 115 ? 1.397 14.297 -10.992 1 49.06 115 ARG B O 1
ATOM 2148 N N . PRO B 1 116 ? 0.149 15.836 -12.242 1 44.69 116 PRO B N 1
ATOM 2149 C CA . PRO B 1 116 ? 0.399 15.32 -13.594 1 44.69 116 PRO B CA 1
ATOM 2150 C C . PRO B 1 116 ? 1.874 15.008 -13.844 1 44.69 116 PRO B C 1
ATOM 2152 O O . PRO B 1 116 ? 2.73 15.875 -13.656 1 44.69 116 PRO B O 1
ATOM 2155 N N . MET B 1 117 ? 2.314 14.008 -13.453 1 43.47 117 MET B N 1
ATOM 2156 C CA . MET B 1 117 ? 3.703 13.68 -13.766 1 43.47 117 MET B CA 1
ATOM 2157 C C . MET B 1 117 ? 3.896 13.492 -15.266 1 43.47 117 MET B C 1
ATOM 2159 O O . MET B 1 117 ? 2.953 13.141 -15.977 1 43.47 117 MET B O 1
ATOM 2163 N N . LEU B 1 118 ? 5.145 13.633 -15.766 1 42.34 118 LEU B N 1
ATOM 2164 C CA . LEU B 1 118 ? 5.672 13.531 -17.125 1 42.34 118 LEU B CA 1
ATOM 2165 C C . LEU B 1 118 ? 5.289 12.195 -17.75 1 42.34 118 LEU B C 1
ATOM 2167 O O . LEU B 1 118 ? 4.797 11.297 -17.062 1 42.34 118 LEU B O 1
ATOM 2171 N N . MET B 1 119 ? 5.77 11.82 -18.859 1 43.19 119 MET B N 1
ATOM 2172 C CA . MET B 1 119 ? 5.453 10.828 -19.891 1 43.19 119 MET B CA 1
ATOM 2173 C C . MET B 1 119 ? 5.211 9.461 -19.25 1 43.19 119 MET B C 1
ATOM 2175 O O . MET B 1 119 ? 4.43 8.656 -19.781 1 43.19 119 MET B O 1
ATOM 2179 N N . HIS B 1 120 ? 6.016 8.883 -18.438 1 47.06 120 HIS B N 1
ATOM 2180 C CA . HIS B 1 120 ? 5.891 7.531 -17.906 1 47.06 120 HIS B CA 1
ATOM 2181 C C . HIS B 1 120 ? 5.863 7.547 -16.375 1 47.06 120 HIS B C 1
ATOM 2183 O O . HIS B 1 120 ? 6.855 7.215 -15.727 1 47.06 120 HIS B O 1
ATOM 2189 N N . PRO B 1 121 ? 4.895 8.305 -15.703 1 48.53 121 PRO B N 1
ATOM 2190 C CA . PRO B 1 121 ? 5.094 8.75 -14.32 1 48.53 121 PRO B CA 1
ATOM 2191 C C . PRO B 1 121 ? 5.062 7.602 -13.32 1 48.53 121 PRO B C 1
ATOM 2193 O O . PRO B 1 121 ? 4.16 6.762 -13.367 1 48.53 121 PRO B O 1
ATOM 2196 N N . LEU B 1 122 ? 6.137 7.051 -12.969 1 55.12 122 LEU B N 1
ATOM 2197 C CA . LEU B 1 122 ? 6.062 6.414 -11.656 1 55.12 122 LEU B CA 1
ATOM 2198 C C . LEU B 1 122 ? 5.262 7.266 -10.68 1 55.12 122 LEU B C 1
ATOM 2200 O O . LEU B 1 122 ? 5.148 8.484 -10.859 1 55.12 122 LEU B O 1
ATOM 2204 N N . PRO B 1 123 ? 4.465 6.516 -9.805 1 58.25 123 PRO B N 1
ATOM 2205 C CA . PRO B 1 123 ? 3.855 7.359 -8.773 1 58.25 123 PRO B CA 1
ATOM 2206 C C . PRO B 1 123 ? 4.781 8.477 -8.297 1 58.25 123 PRO B C 1
ATOM 2208 O O . PRO B 1 123 ? 6.008 8.344 -8.383 1 58.25 123 PRO B O 1
ATOM 2211 N N . GLY B 1 124 ? 4.527 9.734 -8.469 1 64.12 124 GLY B N 1
ATOM 2212 C CA . GLY B 1 124 ? 5.188 10.992 -8.148 1 64.12 124 GLY B CA 1
ATOM 2213 C C . GLY B 1 124 ? 6.363 10.828 -7.207 1 64.12 124 GLY B C 1
ATOM 2214 O O . GLY B 1 124 ? 6.562 9.75 -6.641 1 64.12 124 GLY B O 1
ATOM 2215 N N . HIS B 1 125 ? 7.191 11.68 -7.148 1 74.25 125 HIS B N 1
ATOM 2216 C CA . HIS B 1 125 ? 8.445 11.703 -6.402 1 74.25 125 HIS B CA 1
ATOM 2217 C C . HIS B 1 125 ? 8.203 11.445 -4.918 1 74.25 125 HIS B C 1
ATOM 2219 O O . HIS B 1 125 ? 9.016 10.797 -4.258 1 74.25 125 HIS B O 1
ATOM 2225 N N . VAL B 1 126 ? 7.02 11.953 -4.461 1 85.69 126 VAL B N 1
ATOM 2226 C CA . VAL B 1 126 ? 6.742 11.773 -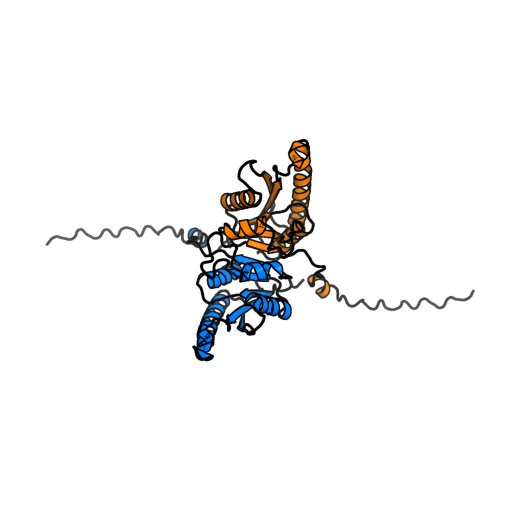3.039 1 85.69 126 VAL B CA 1
ATOM 2227 C C . VAL B 1 126 ? 6.48 10.297 -2.742 1 85.69 126 VAL B C 1
ATOM 2229 O O . VAL B 1 126 ? 7.004 9.75 -1.768 1 85.69 126 VAL B O 1
ATOM 2232 N N . VAL B 1 127 ? 5.738 9.703 -3.619 1 87.81 127 VAL B N 1
ATOM 2233 C CA . VAL B 1 127 ? 5.434 8.289 -3.445 1 87.81 127 VAL B CA 1
ATOM 2234 C C . VAL B 1 127 ? 6.719 7.469 -3.535 1 87.81 127 VAL B C 1
ATOM 2236 O O . VAL B 1 127 ? 6.988 6.625 -2.676 1 87.81 127 VAL B O 1
ATOM 2239 N N . GLY B 1 128 ? 7.441 7.723 -4.535 1 84.25 128 GLY B N 1
ATOM 2240 C CA . GLY B 1 128 ? 8.688 6.996 -4.711 1 84.25 128 GLY B CA 1
ATOM 2241 C C . GLY B 1 128 ? 9.633 7.129 -3.531 1 84.25 128 GLY B C 1
ATOM 2242 O O . GLY B 1 128 ? 10.18 6.133 -3.053 1 84.25 128 GLY B O 1
ATOM 2243 N N . HIS B 1 129 ? 9.805 8.328 -3.094 1 84.44 129 HIS B N 1
ATOM 2244 C CA . HIS B 1 129 ? 10.672 8.578 -1.951 1 84.44 129 HIS B CA 1
ATOM 2245 C C . HIS B 1 129 ? 10.125 7.93 -0.686 1 84.44 129 HIS B C 1
ATOM 2247 O O . HIS B 1 129 ? 10.875 7.34 0.092 1 84.44 129 HIS B O 1
ATOM 2253 N N . THR B 1 130 ? 8.852 8.008 -0.49 1 90.5 130 THR B N 1
ATOM 2254 C CA . THR B 1 130 ? 8.227 7.383 0.671 1 90.5 130 THR B CA 1
ATOM 2255 C C . THR B 1 130 ? 8.445 5.871 0.653 1 90.5 130 THR B C 1
ATOM 2257 O O . THR B 1 130 ? 8.859 5.285 1.657 1 90.5 130 THR B O 1
ATOM 2260 N N . LEU B 1 131 ? 8.266 5.305 -0.488 1 89.94 131 LEU B N 1
ATOM 2261 C CA . LEU B 1 131 ? 8.406 3.857 -0.611 1 89.94 131 LEU B CA 1
ATOM 2262 C C . LEU B 1 131 ? 9.852 3.428 -0.361 1 89.94 131 LEU B C 1
ATOM 2264 O O . LEU B 1 131 ? 10.094 2.365 0.214 1 89.94 131 LEU B O 1
ATOM 2268 N N . ARG B 1 132 ? 10.688 4.199 -0.759 1 85.44 132 ARG B N 1
ATOM 2269 C CA . ARG B 1 132 ? 12.102 3.877 -0.629 1 85.44 132 ARG B CA 1
ATOM 2270 C C . ARG B 1 132 ? 12.531 3.885 0.833 1 85.44 132 ARG B C 1
ATOM 2272 O O . ARG B 1 132 ? 13.352 3.064 1.249 1 85.44 132 ARG B O 1
ATOM 2279 N N . ASP B 1 133 ? 11.961 4.73 1.596 1 88.44 133 ASP B N 1
ATOM 2280 C CA . ASP B 1 133 ? 12.555 4.996 2.904 1 88.44 133 ASP B CA 1
ATOM 2281 C C . ASP B 1 133 ? 11.602 4.598 4.027 1 88.44 133 ASP B C 1
ATOM 2283 O O . ASP B 1 133 ? 11.969 4.637 5.203 1 88.44 133 ASP B O 1
ATOM 2287 N N . ALA B 1 134 ? 10.422 4.168 3.67 1 92.06 134 ALA B N 1
ATOM 2288 C CA . ALA B 1 134 ? 9.445 3.801 4.695 1 92.06 134 ALA B CA 1
ATOM 2289 C C . ALA B 1 134 ? 9.914 2.574 5.477 1 92.06 134 ALA B C 1
ATOM 2291 O O . ALA B 1 134 ? 10.469 1.638 4.902 1 92.06 134 ALA B O 1
ATOM 2292 N N . GLU B 1 135 ? 9.609 2.588 6.766 1 92.44 135 GLU B N 1
ATOM 2293 C CA . GLU B 1 135 ? 9.93 1.47 7.648 1 92.44 135 GLU B CA 1
ATOM 2294 C C . GLU B 1 135 ? 8.695 0.612 7.922 1 92.44 135 GLU B C 1
ATOM 2296 O O . GLU B 1 135 ? 8.781 -0.397 8.625 1 92.44 135 GLU B O 1
ATOM 2301 N N . CYS B 1 136 ? 7.613 1.061 7.445 1 93.81 136 CYS B N 1
ATOM 2302 C CA . CYS B 1 136 ? 6.352 0.336 7.539 1 93.81 136 CYS B CA 1
ATOM 2303 C C . CYS B 1 136 ? 5.688 0.215 6.172 1 93.81 136 CYS B C 1
ATOM 2305 O O . CYS B 1 136 ? 6.105 0.873 5.215 1 93.81 136 CYS B O 1
ATOM 2307 N N . PRO B 1 137 ? 4.707 -0.617 6.016 1 95.5 137 PRO B N 1
ATOM 2308 C CA . PRO B 1 137 ? 4.012 -0.755 4.734 1 95.5 137 PRO B CA 1
ATOM 2309 C C . PRO B 1 137 ? 3.387 0.553 4.258 1 95.5 137 PRO B C 1
ATOM 2311 O O . PRO B 1 137 ? 2.961 1.372 5.078 1 95.5 137 PRO B O 1
ATOM 2314 N N . VAL B 1 138 ? 3.391 0.71 2.965 1 95.44 138 VAL B N 1
ATOM 2315 C CA . VAL B 1 138 ? 2.785 1.883 2.342 1 95.44 138 VAL B CA 1
ATOM 2316 C C . VAL B 1 138 ? 1.67 1.447 1.396 1 95.44 138 VAL B C 1
ATOM 2318 O O . VAL B 1 138 ? 1.886 0.616 0.511 1 95.44 138 VAL B O 1
ATOM 2321 N N . LEU B 1 139 ? 0.513 1.979 1.658 1 95.62 139 LEU B N 1
ATOM 2322 C CA . LEU B 1 139 ? -0.634 1.772 0.78 1 95.62 139 LEU B CA 1
ATOM 2323 C C . LEU B 1 139 ? -0.769 2.918 -0.216 1 95.62 139 LEU B C 1
ATOM 2325 O O . LEU B 1 139 ? -0.995 4.066 0.178 1 95.62 139 LEU B O 1
ATOM 2329 N N . VAL B 1 140 ? -0.591 2.605 -1.431 1 94.44 140 VAL B N 1
ATOM 2330 C CA . VAL B 1 140 ? -0.722 3.596 -2.494 1 94.44 140 VAL B CA 1
ATOM 2331 C C . VAL B 1 140 ? -2.033 3.377 -3.246 1 94.44 140 VAL B C 1
ATOM 2333 O O . VAL B 1 140 ? -2.271 2.293 -3.787 1 94.44 140 VAL B O 1
ATOM 2336 N N . CYS B 1 141 ? -2.844 4.438 -3.297 1 94.31 141 CYS B N 1
ATOM 2337 C CA . CYS B 1 141 ? -4.176 4.336 -3.883 1 94.31 141 CYS B CA 1
ATOM 2338 C C . CYS B 1 141 ? -4.238 5.059 -5.223 1 94.31 141 CYS B C 1
ATOM 2340 O O . CYS B 1 141 ? -3.908 6.242 -5.312 1 94.31 141 CYS B O 1
ATOM 2342 N N . PRO B 1 142 ? -4.582 4.355 -6.234 1 89.31 142 PRO B N 1
ATOM 2343 C CA . PRO B 1 142 ? -4.77 5.035 -7.52 1 89.31 142 PRO B CA 1
ATOM 2344 C C . PRO B 1 142 ? -5.941 6.016 -7.504 1 89.31 142 PRO B C 1
ATOM 2346 O O . PRO B 1 142 ? -6.797 5.941 -6.617 1 89.31 142 PRO B O 1
ATOM 2349 N N . PRO B 1 143 ? -5.797 6.973 -8.414 1 77.94 143 PRO B N 1
ATOM 2350 C CA . PRO B 1 143 ? -6.922 7.91 -8.469 1 77.94 143 PRO B CA 1
ATOM 2351 C C . PRO B 1 143 ? -8.242 7.223 -8.797 1 77.94 143 PRO B C 1
ATOM 2353 O O . PRO B 1 143 ? -8.25 6.156 -9.422 1 77.94 143 PRO B O 1
ATOM 2356 N N . SER B 1 144 ? -9.305 7.426 -7.961 1 63.34 144 SER B N 1
ATOM 2357 C CA . SER B 1 144 ? -10.609 6.812 -8.195 1 63.34 144 SER B CA 1
ATOM 2358 C C . SER B 1 144 ? -10.984 6.859 -9.672 1 63.34 144 SER B C 1
ATOM 2360 O O . SER B 1 144 ? -10.945 7.926 -10.297 1 63.34 144 SER B O 1
ATOM 2362 N N . ALA B 1 145 ? -10.484 5.914 -10.375 1 49.47 145 ALA B N 1
ATOM 2363 C CA . ALA B 1 145 ? -11.32 5.883 -11.57 1 49.47 145 ALA B CA 1
ATOM 2364 C C . ALA B 1 145 ? -12.797 5.816 -11.203 1 49.47 145 ALA B C 1
ATOM 2366 O O . ALA B 1 145 ? -13.148 5.445 -10.078 1 49.47 145 ALA B O 1
ATOM 2367 N N . GLY B 1 146 ? -13.867 6.297 -11.852 1 44.16 146 GLY B N 1
ATOM 2368 C CA . GLY B 1 146 ? -15.258 5.969 -11.609 1 44.16 146 GLY B CA 1
ATOM 2369 C C . GLY B 1 146 ? -15.453 4.598 -10.992 1 44.16 146 GLY B C 1
ATOM 2370 O O . GLY B 1 146 ? -15.844 3.65 -11.68 1 44.16 146 GLY B O 1
ATOM 2371 N N . ARG B 1 147 ? -14.648 4.148 -10.375 1 39.12 147 ARG B N 1
ATOM 2372 C CA . ARG B 1 147 ? -14.961 2.807 -9.891 1 39.12 147 ARG B CA 1
ATOM 2373 C C . ARG B 1 147 ? -16.281 2.783 -9.148 1 39.12 147 ARG B C 1
ATOM 2375 O O . ARG B 1 147 ? -16.5 3.572 -8.219 1 39.12 147 ARG B O 1
ATOM 2382 N N . ALA B 1 148 ? -17.406 2.51 -9.805 1 32.84 148 ALA B N 1
ATOM 2383 C CA . ALA B 1 148 ? -18.719 2.182 -9.242 1 32.84 148 ALA B CA 1
ATOM 2384 C C . ALA B 1 148 ? -18.578 1.356 -7.969 1 32.84 148 ALA B C 1
ATOM 2386 O O . ALA B 1 148 ? -17.906 0.323 -7.961 1 32.84 148 ALA B O 1
ATOM 2387 N N . THR B 1 149 ? -18.406 1.97 -6.906 1 38.12 149 THR B N 1
ATOM 2388 C CA . THR B 1 149 ? -18.5 1.247 -5.641 1 38.12 149 THR B CA 1
ATOM 2389 C C . THR B 1 149 ? -19.297 -0.036 -5.809 1 38.12 149 THR B C 1
ATOM 2391 O O . THR B 1 149 ? -20.469 0.005 -6.215 1 38.12 149 THR B O 1
ATOM 2394 N N . ARG B 1 150 ? -18.75 -1.02 -6.188 1 34.69 150 ARG B N 1
ATOM 2395 C CA . ARG B 1 150 ? -19.531 -2.258 -6.207 1 34.69 150 ARG B CA 1
ATOM 2396 C C . ARG B 1 150 ? -20.281 -2.457 -4.895 1 34.69 150 ARG B C 1
ATOM 2398 O O . ARG B 1 150 ? -21.062 -3.4 -4.758 1 34.69 150 ARG B O 1
ATOM 2405 N N . ALA B 1 151 ? -19.938 -1.7 -3.857 1 35.28 151 ALA B N 1
ATOM 2406 C CA . ALA B 1 151 ? -20.719 -1.943 -2.654 1 35.28 151 ALA B CA 1
ATOM 2407 C C . ALA B 1 151 ? -22.203 -1.688 -2.908 1 35.28 151 ALA B C 1
ATOM 2409 O O . ALA B 1 151 ? -23.062 -2.164 -2.162 1 35.28 151 ALA B O 1
ATOM 2410 N N . GLU B 1 152 ? -22.516 -0.58 -3.705 1 32.53 152 GLU B N 1
ATOM 2411 C CA . GLU B 1 152 ? -23.906 -0.164 -3.725 1 32.53 152 GLU B CA 1
ATOM 2412 C C . GLU B 1 152 ? -24.781 -1.192 -4.438 1 32.53 152 GLU B C 1
ATOM 2414 O O . GLU B 1 152 ? -26.016 -1.109 -4.395 1 32.53 152 GLU B O 1
ATOM 2419 N N . SER B 1 153 ? -24.078 -1.905 -5.34 1 32.94 153 SER B N 1
ATOM 2420 C CA . SER B 1 153 ? -25.062 -2.648 -6.113 1 32.94 153 SER B CA 1
ATOM 2421 C C . SER B 1 153 ? -25.609 -3.824 -5.316 1 32.94 153 SER B C 1
ATOM 2423 O O . SER B 1 153 ? -26.547 -4.5 -5.766 1 32.94 153 SER B O 1
ATOM 2425 N N . ALA B 1 154 ? -24.797 -4.203 -4.285 1 36.12 154 ALA B N 1
ATOM 2426 C CA . ALA B 1 154 ? -25.484 -5.309 -3.621 1 36.12 154 ALA B CA 1
ATOM 2427 C C . ALA B 1 154 ? -26.703 -4.809 -2.846 1 36.12 154 ALA B C 1
ATOM 2429 O O . ALA B 1 154 ? -27.375 -5.586 -2.166 1 36.12 154 ALA B O 1
ATOM 2430 N N . GLY B 1 155 ? -26.594 -3.52 -2.438 1 30.08 155 GLY B N 1
ATOM 2431 C CA . GLY B 1 155 ? -27.719 -3.197 -1.575 1 30.08 155 GLY B CA 1
ATOM 2432 C C . GLY B 1 155 ? -29.062 -3.494 -2.213 1 30.08 155 GLY B C 1
ATOM 2433 O O . GLY B 1 155 ? -29.875 -4.219 -1.641 1 30.08 155 GLY B O 1
ATOM 2434 N N . ASN B 1 156 ? -29.672 -2.426 -2.715 1 31.08 156 ASN B N 1
ATOM 2435 C CA . ASN B 1 156 ? -31.109 -2.246 -2.633 1 31.08 156 ASN B CA 1
ATOM 2436 C C . ASN B 1 156 ? -31.844 -3.033 -3.723 1 31.08 156 ASN B C 1
ATOM 2438 O O . ASN B 1 156 ? -32.125 -2.494 -4.789 1 31.08 156 ASN B O 1
ATOM 2442 N N . ASN B 1 157 ? -31.25 -4.16 -4.176 1 34.56 157 ASN B N 1
ATOM 2443 C CA . ASN B 1 157 ? -32.312 -4.848 -4.922 1 34.56 157 ASN B CA 1
ATOM 2444 C C . ASN B 1 157 ? -33.594 -4.926 -4.117 1 34.56 157 ASN B C 1
ATOM 2446 O O . ASN B 1 157 ? -33.844 -5.93 -3.453 1 34.56 157 ASN B O 1
ATOM 2450 N N . GLU B 1 158 ? -33.75 -3.982 -3.246 1 31.2 158 GLU B N 1
ATOM 2451 C CA . GLU B 1 158 ? -35.125 -3.969 -2.777 1 31.2 158 GLU B CA 1
ATOM 2452 C C . GLU B 1 158 ? -36.125 -4.051 -3.945 1 31.2 158 GLU B C 1
ATOM 2454 O O . GLU B 1 158 ? -36.062 -3.232 -4.867 1 31.2 158 GLU B O 1
ATOM 2459 N N . GLN B 1 159 ? -36.406 -5.27 -4.281 1 34.16 159 GLN B N 1
ATOM 2460 C CA . GLN B 1 159 ? -37.5 -5.582 -5.156 1 34.16 159 GLN B CA 1
ATOM 2461 C C . GLN B 1 159 ? -38.594 -4.504 -5.078 1 34.16 159 GLN B C 1
ATOM 2463 O O . GLN B 1 159 ? -39 -4.109 -3.986 1 34.16 159 GLN B O 1
ATOM 2468 N N . PRO B 1 160 ? -38.531 -3.568 -5.984 1 33.97 160 PRO B N 1
ATOM 2469 C CA . PRO B 1 160 ? -39.625 -2.617 -5.961 1 33.97 160 PRO B CA 1
ATOM 2470 C C . PRO B 1 160 ? -40.938 -3.262 -5.543 1 33.97 160 PRO B C 1
ATOM 2472 O O . PRO B 1 160 ? -41.312 -4.32 -6.059 1 33.97 160 PRO B O 1
ATOM 2475 N N . VAL B 1 161 ? -41.188 -3.281 -4.281 1 30.25 161 VAL B N 1
ATOM 2476 C CA . VAL B 1 161 ? -42.531 -3.736 -3.908 1 30.25 161 VAL B CA 1
ATOM 2477 C C . VAL B 1 161 ? -43.531 -3.264 -4.945 1 30.25 161 VAL B C 1
ATOM 2479 O O . VAL B 1 161 ? -43.625 -2.07 -5.246 1 30.25 161 VAL B O 1
ATOM 2482 N N . ALA B 1 162 ? -43.844 -4.082 -5.887 1 32.78 162 ALA B N 1
ATOM 2483 C CA . ALA B 1 162 ? -44.938 -3.914 -6.844 1 32.78 162 ALA B CA 1
ATOM 2484 C C . ALA B 1 162 ? -46.125 -3.215 -6.199 1 32.78 162 ALA B C 1
ATOM 2486 O O . ALA B 1 162 ? -46.75 -3.74 -5.258 1 32.78 162 ALA B O 1
ATOM 2487 N N . SER B 1 163 ? -45.906 -1.871 -5.859 1 29.88 163 SER B N 1
ATOM 2488 C CA . SER B 1 163 ? -47.062 -1.095 -5.43 1 29.88 163 SER B CA 1
ATOM 2489 C C . SER B 1 163 ? -48.312 -1.551 -6.141 1 29.88 163 SER B C 1
ATOM 2491 O O . SER B 1 163 ? -48.344 -1.698 -7.363 1 29.88 163 SER B O 1
ATOM 2493 N N . GLU B 1 164 ? -49.062 -2.436 -5.512 1 32.94 164 GLU B N 1
ATOM 2494 C CA . GLU B 1 164 ? -50.406 -2.814 -5.926 1 32.94 164 GLU B CA 1
ATOM 2495 C C . GLU B 1 164 ? -51.156 -1.624 -6.512 1 32.94 164 GLU B C 1
ATOM 2497 O O . GLU B 1 164 ? -51.156 -0.538 -5.926 1 32.94 164 GLU B O 1
ATOM 2502 N N . GLY B 1 165 ? -51.188 -1.504 -7.863 1 31.22 165 GLY B N 1
ATOM 2503 C CA . GLY B 1 165 ? -51.938 -0.619 -8.742 1 31.22 165 GLY B CA 1
ATOM 2504 C C . GLY B 1 165 ? -53.281 -0.198 -8.164 1 31.22 165 GLY B C 1
ATOM 2505 O O . GLY B 1 165 ? -54.156 -1.03 -7.973 1 31.22 165 GLY B O 1
ATOM 2506 N N . ALA B 1 166 ? -53.312 0.66 -7.117 1 32.81 166 ALA B N 1
ATOM 2507 C CA . ALA B 1 166 ? -54.594 1.203 -6.734 1 32.81 166 ALA B CA 1
ATOM 2508 C C . ALA B 1 166 ? -55.406 1.603 -7.965 1 32.81 166 ALA B C 1
ATOM 2510 O O . ALA B 1 166 ? -54.938 2.363 -8.812 1 32.81 166 ALA B O 1
ATOM 2511 N N . VAL B 1 167 ? -56.188 0.688 -8.453 1 36.25 167 VAL B N 1
ATOM 2512 C CA . VAL B 1 167 ? -57.219 0.806 -9.484 1 36.25 167 VAL B CA 1
ATOM 2513 C C . VAL B 1 167 ? -57.969 2.117 -9.312 1 36.25 167 VAL B C 1
ATOM 2515 O O . VAL B 1 167 ? -58.594 2.34 -8.281 1 36.25 167 VAL B O 1
ATOM 2518 N N . SER B 1 168 ? -57.312 3.236 -9.633 1 33.97 168 SER B N 1
ATOM 2519 C CA . SER B 1 168 ? -58.031 4.496 -9.641 1 33.97 168 SER B CA 1
ATOM 2520 C C . SER B 1 168 ? -59.375 4.348 -10.336 1 33.97 168 SER B C 1
ATOM 2522 O O . SER B 1 168 ? -59.469 3.699 -11.383 1 33.97 168 SER B O 1
ATOM 2524 N N . PRO B 1 169 ? -60.469 4.445 -9.578 1 39.78 169 PRO B N 1
ATOM 2525 C CA . PRO B 1 169 ? -61.781 4.289 -10.141 1 39.78 169 PRO B CA 1
ATOM 2526 C C . PRO B 1 169 ? -62 5.094 -11.422 1 39.78 169 PRO B C 1
ATOM 2528 O O . PRO B 1 169 ? -61.281 6.074 -11.656 1 39.78 169 PRO B O 1
ATOM 2531 N N . PRO B 1 170 ? -62.5 4.523 -12.43 1 36.97 170 PRO B N 1
ATOM 2532 C CA . PRO B 1 170 ? -62.719 5.066 -13.773 1 36.97 170 PRO B CA 1
ATOM 2533 C C . PRO B 1 170 ? -63.281 6.492 -13.75 1 36.97 170 PRO B C 1
ATOM 2535 O O . PRO B 1 170 ? -63.938 6.891 -12.789 1 36.97 170 PRO B O 1
ATOM 2538 N N . PRO B 1 171 ? -62.469 7.426 -14.281 1 33.5 171 PRO B N 1
ATOM 2539 C CA . PRO B 1 171 ? -62.906 8.82 -14.305 1 33.5 171 PRO B CA 1
ATOM 2540 C C . PRO B 1 171 ? -64.375 8.953 -14.664 1 33.5 171 PRO B C 1
ATOM 2542 O O . PRO B 1 171 ? -64.875 8.375 -15.656 1 33.5 171 PRO B O 1
ATOM 2545 N N . VAL B 1 172 ? -65.312 8.906 -13.672 1 28.81 172 VAL B N 1
ATOM 2546 C CA . VAL B 1 172 ? -66.75 9.141 -13.961 1 28.81 172 VAL B CA 1
ATOM 2547 C C . VAL B 1 172 ? -66.875 10.438 -14.758 1 28.81 172 VAL B C 1
ATOM 2549 O O . VAL B 1 172 ? -66.375 11.484 -14.367 1 28.81 172 VAL B O 1
ATOM 2552 N N . PHE B 1 173 ? -66.812 10.289 -16.094 1 30.27 173 PHE B N 1
ATOM 2553 C CA . PHE B 1 173 ? -67.188 11.32 -17.047 1 30.27 173 PHE B CA 1
ATOM 2554 C C . PHE B 1 173 ? -68.438 12.078 -16.578 1 30.27 173 PHE B C 1
ATOM 2556 O O . PHE B 1 173 ? -69.562 11.492 -16.453 1 30.27 173 PHE B O 1
ATOM 2563 N N . LEU B 1 174 ? -68.312 12.867 -15.438 1 25.36 174 LEU B N 1
ATOM 2564 C CA . LEU B 1 174 ? -69.438 13.781 -15.445 1 25.36 174 LEU B CA 1
ATOM 2565 C C . LEU B 1 174 ? -69.375 14.773 -16.594 1 25.36 174 LEU B C 1
ATOM 2567 O O . LEU B 1 174 ? -68.25 15.219 -16.922 1 25.36 174 LEU B O 1
#

Solvent-accessible surface area (backbone atoms only — not comparable to full-atom values): 19688 Å² total; per-residue (Å²): 126,79,70,77,60,48,31,36,33,32,47,36,81,61,43,71,36,23,52,47,30,51,54,50,50,68,68,40,41,46,89,73,30,36,36,37,41,36,28,61,44,69,57,68,46,73,58,42,82,73,40,65,81,63,59,63,49,48,54,44,48,51,34,47,51,52,49,50,52,56,33,53,76,67,70,36,56,70,47,74,45,82,43,65,32,50,86,84,79,35,49,64,30,51,51,53,50,50,52,35,60,75,69,58,34,56,30,39,36,31,36,34,63,76,63,90,56,65,95,79,48,50,45,38,70,47,53,39,50,35,63,53,67,41,89,36,33,35,35,37,19,43,56,75,57,88,66,71,61,69,68,62,68,66,58,69,70,58,67,72,70,74,68,75,75,73,76,69,71,74,79,74,80,121,126,80,69,77,60,49,31,36,33,32,48,36,81,61,44,70,34,22,52,46,29,52,54,50,50,68,68,40,40,46,90,72,29,36,36,36,40,35,26,60,44,66,57,67,47,72,59,43,80,74,40,64,81,65,60,64,48,47,55,45,50,52,33,48,51,51,51,50,51,55,32,52,75,67,73,38,55,69,47,74,47,80,43,63,33,52,87,84,79,36,48,64,30,52,49,52,50,49,51,35,60,76,69,57,34,57,31,38,36,30,35,34,63,78,62,93,57,66,98,76,47,49,44,39,70,48,52,40,50,35,65,53,67,40,90,36,32,35,35,36,19,43,54,76,55,90,64,70,62,68,70,62,69,68,56,70,72,60,66,74,69,75,70,76,74,74,75,69,73,73,81,76,81,120

Sequence (348 aa):
MEAAVARVLVAVDGSDASMEALRVASRIVPSGATFRVVYVADGHSGLRELLPHGFFDHDGTRALAEAEAVMKRASLPVETALGETDLEYDGVASVILREARQWRADLVVMASSSRPMLMHPLPGHVVGHTLRDAECPVLVCPPSAGRATRAESAGNNEQPVASEGAVSPPPVFLMEAAVARVLVAVDGSDASMEALRVASRIVPSGATFRVVYVADGHSGLRELLPHGFFDHDGTRALAEAEAVMKRASLPVETALGETDLEYDGVASVILREARQWRADLVVMASSSRPMLMHPLPGHVVGHTLRDAECPVLVCPPSAGRATRAESAGNNEQPVASEGAVSPPPVFL

Secondary structure (DSSP, 8-state):
------EEEEEE-SSHHHHHHHHHHHHHSPTT-EEEEEEEE-TTSTTTTTS-HHHHHHHHHHHHHHHHHHHHHTT--EEEEEEE--TTT--HHHHHHHHHHHTT-SEEEEES-SS---SS--S-HHHHHHHHH-SS-EEEE----S---HHHHTT-------------------/------EEEEEE-SSHHHHHHHHHHHHHSPTT-EEEEEEEE-TTSTTTTTS-HHHHHHHHHHHHHHHHHHHHHTT--EEEEEEE--TTT--HHHHHHHHHHHTT-SEEEEES-SS---SS--S-HHHHHHHHH-SS-EEEE----S---TTTTTT-------------------

Foldseek 3Di:
DPPPAAEEEQEDALDPQSLVQLVVVLVPGDDAHAYEYEYEQECPPVCNVVDDPCPSVVSRVVSQVVSVVSCVVSVHHYDYYYHYADPPDGDPLNRSQVVCVVVVGQEYIGEQDDDPDDDPDGSDPSVVSNVVPHPHYYHYHYGPDVPPPVVVVVPPVVVPPPPPPPPPDDPPPD/DPPPAAEEEQEDALDPQSLVLLVVVLVPGDDAHAYEYEYEQECPPVCNVVDDPCPSVVSRVVSQVVSVVSCVVSVHHYDYYYHYADPPDGDPLNRSQVVCVVVVGQEYIGEQPDDDDDDPDGSDPSVVSNVVPHPHYYHYHYGPDVPVPPVVVVPPVVVPPPPPPPPPPDPPPD